Protein AF-T1ER04-F1 (afdb_monomer)

Organism: Helobdella robusta (NCBI:txid6412)

Structure (mmCIF, N/CA/C/O backbone):
data_AF-T1ER04-F1
#
_entry.id   AF-T1ER04-F1
#
loop_
_atom_site.group_PDB
_atom_site.id
_atom_site.type_symbol
_atom_site.label_atom_id
_atom_site.label_alt_id
_atom_site.label_comp_id
_atom_site.label_asym_id
_atom_site.label_entity_id
_atom_site.label_seq_id
_atom_site.pdbx_PDB_ins_code
_atom_site.Cartn_x
_atom_site.Cartn_y
_atom_site.Cartn_z
_atom_site.occupancy
_atom_site.B_iso_or_equiv
_atom_site.auth_seq_id
_atom_site.auth_comp_id
_atom_site.auth_asym_id
_atom_site.auth_atom_id
_atom_site.pdbx_PDB_model_num
ATOM 1 N N . MET A 1 1 ? 43.197 23.418 -46.598 1.00 33.69 1 MET A N 1
ATOM 2 C CA . MET A 1 1 ? 44.191 22.532 -45.945 1.00 33.69 1 MET A CA 1
ATOM 3 C C . MET A 1 1 ? 44.824 23.372 -44.846 1.00 33.69 1 MET A C 1
ATOM 5 O O . MET A 1 1 ? 45.291 24.441 -45.186 1.00 33.69 1 MET A O 1
ATOM 9 N N . SER A 1 2 ? 44.785 23.097 -43.550 1.00 31.34 2 SER A N 1
ATOM 10 C CA . SER A 1 2 ? 44.521 21.893 -42.764 1.00 31.34 2 SER A CA 1
ATOM 11 C C . SER A 1 2 ? 43.923 22.292 -41.405 1.00 31.34 2 SER A C 1
ATOM 13 O O . SER A 1 2 ? 44.046 23.424 -40.951 1.00 31.34 2 SER A O 1
ATOM 15 N N . THR A 1 3 ? 43.249 21.324 -40.806 1.00 32.22 3 THR A N 1
ATOM 16 C CA . THR A 1 3 ? 42.414 21.323 -39.602 1.00 32.22 3 THR A CA 1
ATOM 17 C C . THR A 1 3 ? 43.156 21.593 -38.287 1.00 32.22 3 THR A C 1
ATOM 19 O O . THR A 1 3 ? 44.214 21.021 -38.039 1.00 32.22 3 THR A O 1
ATOM 22 N N . GLN A 1 4 ? 42.538 22.397 -37.412 1.00 32.91 4 GLN A N 1
ATOM 23 C CA . GLN A 1 4 ? 42.794 22.429 -35.966 1.00 32.91 4 GLN A CA 1
ATOM 24 C C . GLN A 1 4 ? 42.323 21.110 -35.334 1.00 32.91 4 GLN A C 1
ATOM 26 O O . GLN A 1 4 ? 41.153 20.750 -35.466 1.00 32.91 4 GLN A O 1
ATOM 31 N N . GLY A 1 5 ? 43.220 20.404 -34.646 1.00 29.55 5 GLY A N 1
ATOM 32 C CA . GLY A 1 5 ? 42.864 19.305 -33.751 1.00 29.55 5 GLY A CA 1
ATOM 33 C C . GLY A 1 5 ? 42.359 19.862 -32.421 1.00 29.55 5 GLY A C 1
ATOM 34 O O . GLY A 1 5 ? 43.088 20.578 -31.740 1.00 29.55 5 GLY A O 1
ATOM 35 N N . ARG A 1 6 ? 41.105 19.560 -32.075 1.00 31.58 6 ARG A N 1
ATOM 36 C CA . ARG A 1 6 ? 40.593 19.652 -30.704 1.00 31.58 6 ARG A CA 1
ATOM 37 C C . ARG A 1 6 ? 40.872 18.313 -30.029 1.00 31.58 6 ARG A C 1
ATOM 39 O O . ARG A 1 6 ? 40.385 17.293 -30.511 1.00 31.58 6 ARG A O 1
ATOM 46 N N . GLU A 1 7 ? 41.638 18.328 -28.946 1.00 30.05 7 GLU A N 1
ATOM 47 C CA . GLU A 1 7 ? 41.614 17.250 -27.958 1.00 30.05 7 GLU A CA 1
ATOM 48 C C . GLU A 1 7 ? 40.200 17.183 -27.372 1.00 30.05 7 GLU A C 1
ATOM 50 O O . GLU A 1 7 ? 39.631 18.197 -26.965 1.00 30.05 7 GLU A O 1
ATOM 55 N N . ALA A 1 8 ? 39.597 15.998 -27.434 1.00 30.25 8 ALA A N 1
ATOM 56 C CA . ALA A 1 8 ? 38.339 15.706 -26.777 1.00 30.25 8 ALA A CA 1
ATOM 57 C C . ALA A 1 8 ? 38.662 15.232 -25.359 1.00 30.25 8 ALA A C 1
ATOM 59 O O . ALA A 1 8 ? 39.269 14.175 -25.189 1.00 30.25 8 ALA A O 1
ATOM 60 N N . ASP A 1 9 ? 38.249 16.015 -24.366 1.00 27.12 9 ASP A N 1
ATOM 61 C CA . ASP A 1 9 ? 38.190 15.574 -22.978 1.00 27.12 9 ASP A CA 1
ATOM 62 C C . ASP A 1 9 ? 37.286 14.338 -22.892 1.00 27.12 9 ASP A C 1
ATOM 64 O O . ASP A 1 9 ? 36.086 14.383 -23.182 1.00 27.12 9 ASP A O 1
ATOM 68 N N . VAL A 1 10 ? 37.884 13.210 -22.515 1.00 30.08 10 VAL A N 1
ATOM 69 C CA . VAL A 1 10 ? 37.163 11.998 -22.136 1.00 30.08 10 VAL A CA 1
ATOM 70 C C . VAL A 1 10 ? 36.515 12.281 -20.785 1.00 30.08 10 VAL A C 1
ATOM 72 O O . VAL A 1 10 ? 37.178 12.290 -19.752 1.00 30.08 10 VAL A O 1
ATOM 75 N N . VAL A 1 11 ? 35.211 12.548 -20.795 1.00 29.61 11 VAL A N 1
ATOM 76 C CA . VAL A 1 11 ? 34.399 12.568 -19.577 1.00 29.61 11 VAL A CA 1
ATOM 77 C C . VAL A 1 11 ? 34.266 11.120 -19.107 1.00 29.61 11 VAL A C 1
ATOM 79 O O . VAL A 1 11 ? 33.509 10.344 -19.689 1.00 29.61 11 VAL A O 1
ATOM 82 N N . GLU A 1 12 ? 35.031 10.742 -18.084 1.00 29.39 12 GLU A N 1
ATOM 83 C CA . GLU A 1 12 ? 34.809 9.496 -17.348 1.00 29.39 12 GLU A CA 1
ATOM 84 C C . GLU A 1 12 ? 33.401 9.513 -16.730 1.00 29.39 12 GLU A C 1
ATOM 86 O O . GLU A 1 12 ? 33.026 10.420 -15.979 1.00 29.39 12 GLU A O 1
ATOM 91 N N . ASP A 1 13 ? 32.604 8.505 -17.081 1.00 34.47 13 ASP A N 1
ATOM 92 C CA . ASP A 1 13 ? 31.248 8.293 -16.586 1.00 34.47 13 ASP A CA 1
ATOM 93 C C . ASP A 1 13 ? 31.275 7.894 -15.100 1.00 34.47 13 ASP A C 1
ATOM 95 O O . ASP A 1 13 ? 31.455 6.734 -14.730 1.00 34.47 13 ASP A O 1
ATOM 99 N N . SER A 1 14 ? 31.079 8.886 -14.233 1.00 30.39 14 SER A N 1
ATOM 100 C CA . SER A 1 14 ? 31.024 8.750 -12.773 1.00 30.39 14 SER A CA 1
ATOM 101 C C . SER A 1 14 ? 29.725 8.115 -12.240 1.00 30.39 14 SER A C 1
ATOM 103 O O . SER A 1 14 ? 29.498 8.097 -11.029 1.00 30.39 14 SER A O 1
ATOM 105 N N . SER A 1 15 ? 28.855 7.571 -13.104 1.00 37.81 15 SER A N 1
ATOM 106 C CA . SER A 1 15 ? 27.553 7.003 -12.709 1.00 37.81 15 SER A CA 1
ATOM 107 C C . SER A 1 15 ? 27.601 5.549 -12.212 1.00 37.81 15 SER A C 1
ATOM 109 O O . SER A 1 15 ? 26.662 5.075 -11.562 1.00 37.81 15 SER A O 1
ATOM 111 N N . THR A 1 16 ? 28.697 4.835 -12.469 1.00 33.56 16 THR A N 1
ATOM 112 C CA . THR A 1 16 ? 28.867 3.413 -12.131 1.00 33.56 16 THR A CA 1
ATOM 113 C C . THR A 1 16 ? 29.137 3.128 -10.640 1.00 33.56 16 THR A C 1
ATOM 115 O O . THR A 1 16 ? 28.473 2.238 -10.101 1.00 33.56 16 THR A O 1
ATOM 118 N N . PRO A 1 17 ? 29.966 3.894 -9.893 1.00 28.97 17 PRO A N 1
ATOM 119 C CA . PRO A 1 17 ? 30.266 3.586 -8.485 1.00 28.97 17 PRO A CA 1
ATOM 120 C C . PRO A 1 17 ? 29.077 3.828 -7.540 1.00 28.97 17 PRO A C 1
ATOM 122 O O . PRO A 1 17 ? 28.937 3.182 -6.495 1.00 28.97 17 PRO A O 1
ATOM 125 N N . HIS A 1 18 ? 28.180 4.752 -7.906 1.00 38.03 18 HIS A N 1
ATOM 126 C CA . HIS A 1 18 ? 26.991 5.045 -7.108 1.00 38.03 18 HIS A CA 1
ATOM 127 C C . HIS A 1 18 ? 25.970 3.903 -7.152 1.00 38.03 18 HIS A C 1
ATOM 129 O O . HIS A 1 18 ? 25.387 3.590 -6.114 1.00 38.03 18 HIS A O 1
ATOM 135 N N . ARG A 1 19 ? 25.792 3.234 -8.304 1.00 39.16 19 ARG A N 1
ATOM 136 C CA . ARG A 1 19 ? 24.841 2.116 -8.484 1.00 39.16 19 ARG A CA 1
ATOM 137 C C . ARG A 1 19 ? 25.210 0.850 -7.709 1.00 39.16 19 ARG A C 1
ATOM 139 O O . ARG A 1 19 ? 24.312 0.152 -7.247 1.00 39.16 19 ARG A O 1
ATOM 146 N N . GLU A 1 20 ? 26.494 0.568 -7.522 1.00 34.53 20 GLU A N 1
ATOM 147 C CA . GLU A 1 20 ? 26.943 -0.607 -6.759 1.00 34.53 20 GLU A CA 1
ATOM 148 C C . GLU A 1 20 ? 26.844 -0.378 -5.242 1.00 34.53 20 GLU A C 1
ATOM 150 O O . GLU A 1 20 ? 26.374 -1.245 -4.505 1.00 34.53 20 GLU A O 1
ATOM 155 N N . THR A 1 21 ? 27.153 0.837 -4.777 1.00 33.53 21 THR A N 1
ATOM 156 C CA . THR A 1 21 ? 26.955 1.241 -3.370 1.00 33.53 21 THR A CA 1
ATOM 157 C C . THR A 1 21 ? 25.459 1.264 -2.988 1.00 33.53 21 THR A C 1
ATOM 159 O O . THR A 1 21 ? 25.078 0.916 -1.869 1.00 33.53 21 THR A O 1
ATOM 162 N N . LEU A 1 22 ? 24.591 1.598 -3.951 1.00 44.09 22 LEU A N 1
ATOM 163 C CA . LEU A 1 22 ? 23.122 1.573 -3.870 1.00 44.09 22 LEU A CA 1
ATOM 164 C C . LEU A 1 22 ? 22.538 0.168 -3.596 1.00 44.09 22 LEU A C 1
ATOM 166 O O . LEU A 1 22 ? 21.560 0.040 -2.853 1.00 44.09 22 LEU A O 1
ATOM 170 N N . MET A 1 23 ? 23.143 -0.887 -4.155 1.00 39.88 23 MET A N 1
ATOM 171 C CA . MET A 1 23 ? 22.738 -2.287 -3.927 1.00 39.88 23 MET A CA 1
ATOM 172 C C . MET A 1 23 ? 23.119 -2.769 -2.521 1.00 39.88 23 MET A C 1
ATOM 174 O O . MET A 1 23 ? 22.365 -3.492 -1.874 1.00 39.88 23 MET A O 1
ATOM 178 N N . ALA A 1 24 ? 24.269 -2.324 -2.008 1.00 30.48 24 ALA A N 1
ATOM 179 C CA . ALA A 1 24 ? 24.753 -2.716 -0.686 1.00 30.48 24 ALA A CA 1
ATOM 180 C C . ALA A 1 24 ? 23.934 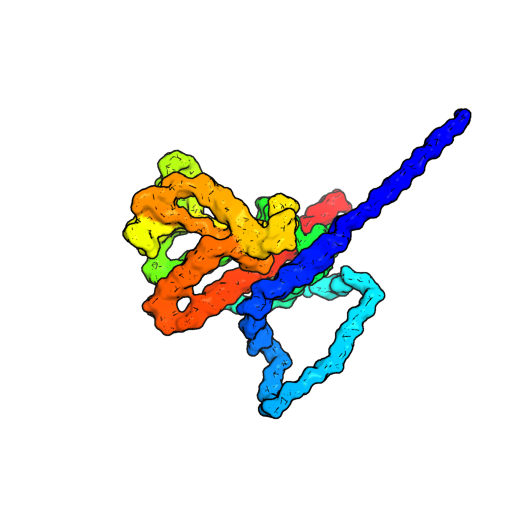-2.089 0.462 1.00 30.48 24 ALA A C 1
ATOM 182 O O . ALA A 1 24 ? 23.669 -2.751 1.466 1.00 30.48 24 ALA A O 1
ATOM 183 N N . ASN A 1 25 ? 23.467 -0.843 0.307 1.00 31.20 25 ASN A N 1
ATOM 184 C CA . ASN A 1 25 ? 22.697 -0.147 1.349 1.00 31.20 25 ASN A CA 1
ATOM 185 C C . ASN A 1 25 ? 21.207 -0.529 1.381 1.00 31.20 25 ASN A C 1
ATOM 187 O O . ASN A 1 25 ? 20.572 -0.459 2.433 1.00 31.20 25 ASN A O 1
ATOM 191 N N . SER A 1 26 ? 20.648 -1.001 0.263 1.00 34.75 26 SER A N 1
ATOM 192 C CA . SER A 1 26 ? 19.289 -1.564 0.215 1.00 34.75 26 SER A CA 1
ATOM 193 C C . SER A 1 26 ? 19.202 -2.979 0.813 1.00 34.75 26 SER A C 1
ATOM 195 O O . SER A 1 26 ? 18.110 -3.428 1.173 1.00 34.75 26 SER A O 1
ATOM 197 N N . LEU A 1 27 ? 20.346 -3.645 1.017 1.00 32.88 27 LEU A N 1
ATOM 198 C CA . LEU A 1 27 ? 20.443 -4.965 1.645 1.00 32.88 27 LEU A CA 1
ATOM 199 C C . LEU A 1 27 ? 20.169 -4.946 3.164 1.00 32.88 27 LEU A C 1
ATOM 201 O O . LEU A 1 27 ? 19.752 -5.958 3.726 1.00 32.88 27 LEU A O 1
ATOM 205 N N . LEU A 1 28 ? 20.373 -3.817 3.857 1.00 29.55 28 LEU A N 1
ATOM 206 C CA . LEU A 1 28 ? 20.466 -3.825 5.325 1.00 29.55 28 LEU A CA 1
ATOM 207 C C . LEU A 1 28 ? 19.119 -3.750 6.073 1.00 29.55 28 LEU A C 1
ATOM 209 O O . LEU A 1 28 ? 19.065 -4.105 7.249 1.00 29.55 28 LEU A O 1
ATOM 213 N N . LEU A 1 29 ? 18.015 -3.352 5.427 1.00 33.75 29 LEU A N 1
ATOM 214 C CA . LEU A 1 29 ? 16.722 -3.135 6.110 1.00 33.75 29 LEU A CA 1
ATOM 215 C C . LEU A 1 29 ? 15.647 -4.211 5.873 1.00 33.75 29 LEU A C 1
ATOM 217 O O . LEU A 1 29 ? 14.587 -4.153 6.497 1.00 33.75 29 LEU A O 1
ATOM 221 N N . ILE A 1 30 ? 15.927 -5.235 5.058 1.00 36.69 30 ILE A N 1
ATOM 222 C CA . ILE A 1 30 ? 15.060 -6.425 4.907 1.00 36.69 30 ILE A CA 1
ATOM 223 C C . ILE A 1 30 ? 15.575 -7.608 5.754 1.00 36.69 30 ILE A C 1
ATOM 225 O O . ILE A 1 30 ? 14.918 -8.636 5.852 1.00 36.69 30 ILE A O 1
ATOM 229 N N . THR A 1 31 ? 16.661 -7.451 6.512 1.00 37.12 31 THR A N 1
ATOM 230 C CA . THR A 1 31 ? 17.102 -8.482 7.475 1.00 37.12 31 THR A CA 1
ATOM 231 C C . THR A 1 31 ? 16.045 -8.782 8.554 1.00 37.12 31 THR A C 1
ATOM 233 O O . THR A 1 31 ? 15.963 -9.905 9.043 1.00 37.12 31 THR A O 1
ATOM 236 N N . ASN A 1 32 ? 15.139 -7.841 8.856 1.00 33.22 32 ASN A N 1
ATOM 237 C CA . ASN A 1 32 ? 14.034 -8.063 9.803 1.00 33.22 32 ASN A CA 1
ATOM 238 C C . ASN A 1 32 ? 12.751 -8.657 9.181 1.00 33.22 32 ASN A C 1
ATOM 240 O O . ASN A 1 32 ? 11.833 -9.018 9.915 1.00 33.22 32 ASN A O 1
ATOM 244 N N . LEU A 1 33 ? 12.665 -8.779 7.851 1.00 39.56 33 LEU A N 1
ATOM 245 C CA . LEU A 1 33 ? 11.518 -9.373 7.138 1.00 39.56 33 LEU A CA 1
ATOM 246 C C . LEU A 1 33 ? 11.841 -10.756 6.535 1.00 39.56 33 LEU A C 1
ATOM 248 O O . LEU A 1 33 ? 10.930 -11.472 6.118 1.00 39.56 33 LEU A O 1
ATOM 252 N N . GLU A 1 34 ? 13.114 -11.165 6.534 1.00 34.75 34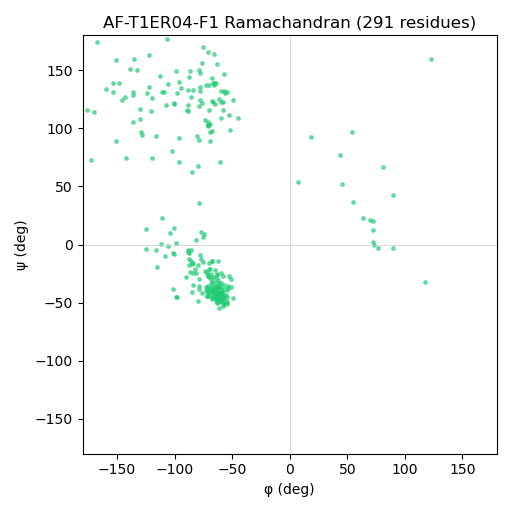 GLU A N 1
ATOM 253 C CA . GLU A 1 34 ? 13.600 -12.402 5.903 1.00 34.75 34 GLU A CA 1
ATOM 254 C C . GLU A 1 34 ? 13.505 -13.677 6.753 1.00 34.75 34 GLU A C 1
ATOM 256 O O . GLU A 1 34 ? 13.535 -14.774 6.192 1.00 34.75 34 GLU A O 1
ATOM 261 N N . ILE A 1 35 ? 13.276 -13.593 8.070 1.00 33.00 35 ILE A N 1
ATOM 262 C CA . ILE A 1 35 ? 13.170 -14.803 8.914 1.00 33.00 35 ILE A CA 1
ATOM 263 C C . ILE A 1 35 ? 11.963 -15.681 8.502 1.00 33.00 35 ILE A C 1
ATOM 265 O O . ILE A 1 35 ? 11.980 -16.902 8.666 1.00 33.00 35 ILE A O 1
ATOM 269 N N . GLY A 1 36 ? 10.924 -15.096 7.894 1.00 29.56 36 GLY A N 1
ATOM 270 C CA . GLY A 1 36 ? 9.713 -15.823 7.497 1.00 29.56 36 GLY A CA 1
ATOM 271 C C . GLY A 1 36 ? 9.747 -16.490 6.115 1.00 29.56 36 GLY A C 1
ATOM 272 O O . GLY A 1 36 ? 8.992 -17.437 5.894 1.00 29.56 36 GLY A O 1
ATOM 273 N N . ILE A 1 37 ? 10.588 -16.022 5.182 1.00 34.25 37 ILE A N 1
ATOM 274 C CA . ILE A 1 37 ? 10.586 -16.517 3.790 1.00 34.25 37 ILE A CA 1
ATOM 275 C C . ILE A 1 37 ? 11.424 -17.797 3.661 1.00 34.25 37 ILE A C 1
ATOM 277 O O . ILE A 1 37 ? 11.017 -18.720 2.959 1.00 34.25 37 ILE A O 1
ATOM 281 N N . PHE A 1 38 ? 12.521 -17.921 4.413 1.00 26.81 38 PHE A N 1
ATOM 282 C CA . PHE A 1 38 ? 13.400 -19.096 4.342 1.00 26.81 38 PHE A CA 1
ATOM 283 C C . PHE A 1 38 ? 12.999 -20.263 5.259 1.00 26.81 38 PHE A C 1
ATOM 285 O O . PHE A 1 38 ? 13.474 -21.380 5.070 1.00 26.81 38 PHE A O 1
ATOM 292 N N . SER A 1 39 ? 12.087 -20.070 6.220 1.00 24.83 39 SER A N 1
ATOM 293 C CA . SER A 1 39 ? 11.751 -21.132 7.184 1.00 24.83 39 SER A CA 1
ATOM 294 C C . SER A 1 39 ? 10.829 -22.237 6.634 1.00 24.83 39 SER A C 1
ATOM 296 O O . SER A 1 39 ? 10.667 -23.255 7.308 1.00 24.83 39 SER A O 1
ATOM 298 N N . LYS A 1 40 ? 10.194 -22.073 5.462 1.00 27.73 40 LYS A N 1
ATOM 299 C CA . LYS A 1 40 ? 9.222 -23.057 4.928 1.00 27.73 40 LYS A CA 1
ATOM 300 C C . LYS A 1 40 ? 9.622 -23.748 3.622 1.00 27.73 40 LYS A C 1
ATOM 302 O O . LYS A 1 40 ? 8.936 -24.683 3.216 1.00 27.73 40 LYS A O 1
ATOM 307 N N . SER A 1 41 ? 10.739 -23.376 3.002 1.00 26.55 41 SER A N 1
ATOM 308 C CA . SER A 1 41 ? 11.329 -24.108 1.873 1.00 26.55 41 SER A CA 1
ATOM 309 C C . SER A 1 41 ? 12.524 -24.939 2.354 1.00 26.55 41 SER A C 1
ATOM 311 O O . SER A 1 41 ? 13.663 -24.506 2.258 1.00 26.55 41 SER A O 1
ATOM 313 N N . GLY A 1 42 ? 12.220 -26.102 2.938 1.00 29.11 42 GLY A N 1
ATOM 314 C CA . GLY A 1 42 ? 13.058 -27.295 3.163 1.00 29.11 42 GLY A CA 1
ATOM 315 C C . GLY A 1 42 ? 14.570 -27.305 2.869 1.00 29.11 42 GLY A C 1
ATOM 316 O O . GLY A 1 42 ? 15.012 -28.230 2.200 1.00 29.11 42 GLY A O 1
ATOM 317 N N . LEU A 1 43 ? 15.371 -26.376 3.403 1.00 26.88 43 LEU A N 1
ATOM 318 C CA . LEU A 1 43 ? 16.845 -26.432 3.333 1.00 26.88 43 LEU A CA 1
ATOM 319 C C . LEU A 1 43 ? 17.552 -26.350 4.699 1.00 26.88 43 LEU A C 1
ATOM 321 O O . LEU A 1 43 ? 18.766 -26.187 4.758 1.00 26.88 43 LEU A O 1
ATOM 325 N N . ILE A 1 44 ? 16.828 -26.515 5.811 1.00 27.09 44 ILE A N 1
ATOM 326 C CA . ILE A 1 44 ? 17.437 -26.630 7.145 1.00 27.09 44 ILE A CA 1
ATOM 327 C C . ILE A 1 44 ? 16.891 -27.886 7.830 1.00 27.09 44 ILE A C 1
ATOM 329 O O . ILE A 1 44 ? 15.831 -27.858 8.457 1.00 27.09 44 ILE A O 1
ATOM 333 N N . GLU A 1 45 ? 17.612 -29.004 7.715 1.00 22.53 45 GLU A N 1
ATOM 334 C CA . GLU A 1 45 ? 17.388 -30.161 8.585 1.00 22.53 45 GLU A CA 1
ATOM 335 C C . GLU A 1 45 ? 17.945 -29.812 9.976 1.00 22.53 45 GLU A C 1
ATOM 337 O O . GLU A 1 45 ? 19.156 -29.731 10.184 1.00 22.53 45 GLU A O 1
ATOM 342 N N . ARG A 1 46 ? 17.061 -29.565 10.953 1.00 25.89 46 ARG A N 1
ATOM 343 C CA . ARG A 1 46 ? 17.471 -29.463 12.360 1.00 25.89 46 ARG A CA 1
ATOM 344 C C . ARG A 1 46 ? 17.844 -30.857 12.858 1.00 25.89 46 ARG A C 1
ATOM 346 O O . ARG A 1 46 ? 16.965 -31.631 13.230 1.00 25.89 46 ARG A O 1
ATOM 353 N N . ARG A 1 47 ? 19.141 -31.152 12.943 1.00 24.92 47 ARG A N 1
ATOM 354 C CA . ARG A 1 47 ? 19.662 -32.193 13.839 1.00 24.92 47 ARG A CA 1
ATOM 355 C C . ARG A 1 47 ? 20.497 -31.567 14.947 1.00 24.92 47 ARG A C 1
ATOM 357 O O . ARG A 1 47 ? 21.112 -30.522 14.788 1.00 24.92 47 ARG A O 1
ATOM 364 N N . GLN A 1 48 ? 20.383 -32.195 16.105 1.00 30.52 48 GLN A N 1
ATOM 365 C CA . GLN A 1 48 ? 20.695 -31.676 17.428 1.00 30.52 48 GLN A CA 1
ATOM 366 C C . GLN A 1 48 ? 22.076 -31.012 17.543 1.00 30.52 48 GLN A C 1
ATOM 368 O O . GLN A 1 48 ? 23.095 -31.649 17.304 1.00 30.52 48 GLN A O 1
ATOM 373 N N . GLY A 1 49 ? 22.067 -29.750 17.988 1.00 33.16 49 GLY A N 1
ATOM 374 C CA . GLY A 1 49 ? 23.135 -29.102 18.751 1.00 33.16 49 GLY A CA 1
ATOM 375 C C . GLY A 1 49 ? 24.566 -29.335 18.270 1.00 33.16 49 GLY A C 1
ATOM 376 O O . GLY A 1 49 ? 25.293 -30.092 18.907 1.00 33.16 49 GLY A O 1
ATOM 377 N N . LYS A 1 50 ? 24.973 -28.643 17.199 1.00 26.23 50 LYS A N 1
ATOM 378 C CA . LYS A 1 50 ? 26.347 -28.161 16.958 1.00 26.23 50 LYS A CA 1
ATOM 379 C C . LYS A 1 50 ? 26.377 -27.342 15.668 1.00 26.23 50 LYS A C 1
ATOM 381 O O . LYS A 1 50 ? 26.155 -27.884 14.589 1.00 26.23 50 LYS A O 1
ATOM 386 N N . ASP A 1 51 ? 26.673 -26.052 15.791 1.00 27.95 51 ASP A N 1
ATOM 387 C CA . ASP A 1 51 ? 26.906 -25.171 14.650 1.00 27.95 51 ASP A CA 1
ATOM 388 C C . ASP A 1 51 ? 28.160 -25.628 13.897 1.00 27.95 51 ASP A C 1
ATOM 390 O O . ASP A 1 51 ? 29.259 -25.691 14.454 1.00 27.95 51 ASP A O 1
ATOM 394 N N . ARG A 1 52 ? 27.997 -25.965 12.617 1.00 23.55 52 ARG A N 1
ATOM 395 C CA . ARG A 1 52 ? 29.108 -26.202 11.698 1.00 23.55 52 ARG A CA 1
ATOM 396 C C . ARG A 1 52 ? 28.780 -25.509 10.381 1.00 23.55 52 ARG A C 1
ATOM 398 O O . ARG A 1 52 ? 27.926 -25.970 9.631 1.00 23.55 52 ARG A O 1
ATOM 405 N N . ILE A 1 53 ? 29.449 -24.387 10.123 1.00 26.36 53 ILE A N 1
ATOM 406 C CA . ILE A 1 53 ? 29.429 -23.718 8.821 1.00 26.36 53 ILE A CA 1
ATOM 407 C C . ILE A 1 53 ? 30.199 -24.624 7.855 1.00 26.36 53 ILE A C 1
ATOM 409 O O . ILE A 1 53 ? 31.425 -24.704 7.915 1.00 26.36 53 ILE A O 1
ATOM 413 N N . LEU A 1 54 ? 29.485 -25.354 6.997 1.00 24.98 54 LEU A N 1
ATOM 414 C CA . LEU A 1 54 ? 30.076 -25.948 5.802 1.00 24.98 54 LEU A CA 1
ATOM 415 C C . LEU A 1 54 ? 30.142 -24.843 4.749 1.00 24.98 54 LEU A C 1
ATOM 417 O O . LEU A 1 54 ? 29.167 -24.558 4.061 1.00 24.98 54 LEU A O 1
ATOM 421 N N . GLY A 1 55 ? 31.288 -24.167 4.700 1.00 28.89 55 GLY A N 1
ATOM 422 C CA . GLY A 1 55 ? 31.637 -23.313 3.580 1.00 28.89 55 GLY A CA 1
ATOM 423 C C . GLY A 1 55 ? 31.956 -24.189 2.376 1.00 28.89 55 GLY A C 1
ATOM 424 O O . GLY A 1 55 ? 33.027 -24.786 2.323 1.00 28.89 55 GLY A O 1
ATOM 425 N N . GLU A 1 56 ? 31.044 -24.248 1.414 1.00 26.62 56 GLU A N 1
ATOM 426 C CA . GLU A 1 56 ? 31.413 -24.526 0.031 1.00 26.62 56 GLU A CA 1
ATOM 427 C C . GLU A 1 56 ? 31.442 -23.198 -0.727 1.00 26.62 56 GLU A C 1
ATOM 429 O O . GLU A 1 56 ? 30.486 -22.422 -0.734 1.00 26.62 56 GLU A O 1
ATOM 434 N N . HIS A 1 57 ? 32.613 -22.919 -1.294 1.00 25.09 57 HIS A N 1
ATOM 435 C CA . HIS A 1 57 ? 32.933 -21.754 -2.102 1.00 25.09 57 HIS A CA 1
ATOM 436 C C . HIS A 1 57 ? 31.929 -21.579 -3.253 1.00 25.09 57 HIS A C 1
ATOM 438 O O . HIS A 1 57 ? 31.974 -22.316 -4.236 1.00 25.09 57 HIS A O 1
ATOM 444 N N . ILE A 1 58 ? 31.097 -20.535 -3.198 1.00 24.92 58 ILE A N 1
ATOM 445 C CA . ILE A 1 58 ? 30.544 -19.938 -4.418 1.00 24.92 58 ILE A CA 1
ATOM 446 C C . ILE A 1 58 ? 31.651 -19.056 -4.990 1.00 24.92 58 ILE A C 1
ATOM 448 O O . ILE A 1 58 ? 31.806 -17.888 -4.634 1.00 24.92 58 ILE A O 1
ATOM 452 N N . SER A 1 59 ? 32.478 -19.650 -5.844 1.00 21.62 59 SER A N 1
ATOM 453 C CA . SER A 1 59 ? 33.426 -18.918 -6.675 1.00 21.62 59 SER A CA 1
ATOM 454 C C . SER A 1 59 ? 32.635 -18.093 -7.689 1.00 21.62 59 SER A C 1
ATOM 456 O O . SER A 1 59 ? 32.203 -18.609 -8.718 1.00 21.62 59 SER A O 1
ATOM 458 N N . LEU A 1 60 ? 32.425 -16.808 -7.399 1.00 25.66 60 LEU A N 1
ATOM 459 C CA . LEU A 1 60 ? 31.993 -15.827 -8.392 1.00 25.66 60 LEU A CA 1
ATOM 460 C C . LEU A 1 60 ? 33.161 -15.600 -9.358 1.00 25.66 60 LEU A C 1
ATOM 462 O O . LEU A 1 60 ? 34.027 -14.758 -9.128 1.00 25.66 60 LEU A O 1
ATOM 466 N N . SER A 1 61 ? 33.230 -16.401 -10.422 1.00 23.56 61 SER A N 1
ATOM 467 C CA . SER A 1 61 ? 34.113 -16.099 -11.542 1.00 23.56 61 SER A CA 1
ATOM 468 C C . SER A 1 61 ? 33.558 -14.880 -12.273 1.00 23.56 61 SER A C 1
ATOM 470 O O . SER A 1 61 ? 32.474 -14.948 -12.855 1.00 23.56 61 SER A O 1
ATOM 472 N N . ASN A 1 62 ? 34.316 -13.785 -12.252 1.00 30.12 62 ASN A N 1
ATOM 473 C CA . ASN A 1 62 ? 34.146 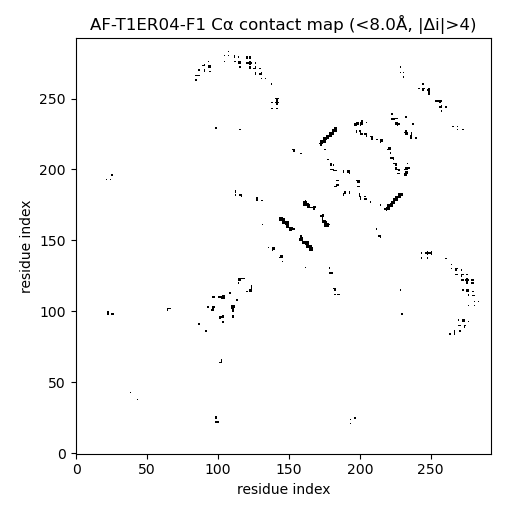-12.641 -13.140 1.00 30.12 62 ASN A CA 1
ATOM 474 C C . ASN A 1 62 ? 34.100 -13.123 -14.594 1.00 30.12 62 ASN A C 1
ATOM 476 O O . ASN A 1 62 ? 35.147 -13.387 -15.177 1.00 30.12 62 ASN A O 1
ATOM 480 N N . ASN A 1 63 ? 32.903 -13.269 -15.160 1.00 26.91 63 ASN A N 1
ATOM 481 C CA . ASN A 1 63 ? 32.650 -13.121 -16.590 1.00 26.91 63 ASN A CA 1
ATOM 482 C C . ASN A 1 63 ? 31.140 -13.105 -16.862 1.00 26.91 63 ASN A C 1
ATOM 484 O O . ASN A 1 63 ? 30.451 -14.100 -16.678 1.00 26.91 63 ASN A O 1
ATOM 488 N N . HIS A 1 64 ? 30.668 -11.946 -17.329 1.00 32.16 64 HIS A N 1
ATOM 489 C CA . HIS A 1 64 ? 29.349 -11.668 -17.904 1.00 32.16 64 HIS A CA 1
ATOM 490 C C . HIS A 1 64 ? 28.118 -12.055 -17.060 1.00 32.16 64 HIS A C 1
ATOM 492 O O . HIS A 1 64 ? 27.593 -13.162 -17.146 1.00 32.16 64 HIS A O 1
ATOM 498 N N . ASN A 1 65 ? 27.580 -11.057 -16.345 1.00 32.41 65 ASN A N 1
ATOM 499 C CA . ASN A 1 65 ? 26.251 -11.039 -15.718 1.00 32.41 65 ASN A CA 1
ATOM 500 C C . ASN A 1 65 ? 25.116 -11.190 -16.752 1.00 32.41 65 ASN A C 1
ATOM 502 O O . ASN A 1 65 ? 24.375 -10.251 -17.031 1.00 32.41 65 ASN A O 1
ATOM 506 N N . LYS A 1 66 ? 24.960 -12.381 -17.326 1.00 31.16 66 LYS A N 1
ATOM 507 C CA . LYS A 1 66 ? 23.752 -12.789 -18.041 1.00 31.16 66 LYS A CA 1
ATOM 508 C C . LYS A 1 66 ? 23.190 -14.026 -17.363 1.00 31.16 66 LYS A C 1
ATOM 510 O O . LYS A 1 66 ? 23.801 -15.091 -17.389 1.00 31.16 66 LYS A O 1
ATOM 515 N N . MET A 1 67 ? 21.998 -13.889 -16.785 1.00 30.91 67 MET A N 1
ATOM 516 C CA . MET A 1 67 ? 21.147 -15.048 -16.521 1.00 30.91 67 MET A CA 1
ATOM 517 C C . MET A 1 67 ? 20.909 -15.760 -17.870 1.00 30.91 67 MET A C 1
ATOM 519 O O . MET A 1 67 ? 20.621 -15.081 -18.860 1.00 30.91 67 MET A O 1
ATOM 523 N N . PRO A 1 68 ? 21.076 -17.091 -17.968 1.00 27.22 68 PRO A N 1
ATOM 524 C CA . PRO A 1 68 ? 21.006 -17.796 -19.245 1.00 27.22 68 PRO A CA 1
ATOM 525 C C . PRO A 1 68 ? 19.641 -17.612 -19.927 1.00 27.22 68 PRO A C 1
ATOM 527 O O . PRO A 1 68 ? 18.588 -17.791 -19.315 1.00 27.22 68 PRO A O 1
ATOM 530 N N . ALA A 1 69 ? 19.673 -17.282 -21.224 1.00 30.64 69 ALA A N 1
ATOM 531 C CA . ALA A 1 69 ? 18.507 -16.943 -22.049 1.00 30.64 69 ALA A CA 1
ATOM 532 C C . ALA A 1 69 ? 17.478 -18.083 -22.205 1.00 30.64 69 ALA A C 1
ATOM 534 O O . ALA A 1 69 ? 16.338 -17.841 -22.589 1.00 30.64 69 ALA A O 1
ATOM 535 N N . SER A 1 70 ? 17.833 -19.323 -21.862 1.00 30.56 70 SER A N 1
ATOM 536 C CA . SER A 1 70 ? 16.959 -20.499 -21.961 1.00 30.56 70 SER A CA 1
ATOM 537 C C . SER A 1 70 ? 15.900 -20.607 -20.851 1.00 30.56 70 SER A C 1
ATOM 539 O O . SER A 1 70 ? 15.278 -21.655 -20.711 1.00 30.56 70 SER A O 1
ATOM 541 N N . PHE A 1 71 ? 15.698 -19.563 -20.040 1.00 30.77 71 PHE A N 1
ATOM 542 C CA . PHE A 1 71 ? 14.834 -19.610 -18.851 1.00 30.77 71 PHE A CA 1
ATOM 543 C C . PHE A 1 71 ? 13.551 -18.762 -18.950 1.00 30.77 71 PHE A C 1
ATOM 545 O O . PHE A 1 71 ? 12.748 -18.734 -18.014 1.00 30.77 71 PHE A O 1
ATOM 552 N N . ILE A 1 72 ? 13.327 -18.085 -20.083 1.00 29.59 72 ILE A N 1
ATOM 553 C CA . ILE A 1 72 ? 12.070 -17.382 -20.385 1.00 29.59 72 ILE A CA 1
ATOM 554 C C . ILE A 1 72 ? 11.197 -18.300 -21.243 1.00 29.59 72 ILE A C 1
ATOM 556 O O . ILE A 1 72 ? 11.004 -18.089 -22.435 1.00 29.59 72 ILE A O 1
ATOM 560 N N . GLN A 1 73 ? 10.674 -19.359 -20.633 1.00 28.00 73 GLN A N 1
ATOM 561 C CA . GLN A 1 73 ? 9.565 -20.099 -21.221 1.00 28.00 73 GLN A CA 1
ATOM 562 C C . GLN A 1 73 ? 8.718 -20.721 -20.112 1.00 28.00 73 GLN A C 1
ATOM 564 O O . GLN A 1 73 ? 8.935 -21.850 -19.689 1.00 28.00 73 GLN A O 1
ATOM 569 N N . SER A 1 74 ? 7.726 -19.973 -19.634 1.00 29.33 74 SER A N 1
ATOM 570 C CA . SER A 1 74 ? 6.447 -20.582 -19.283 1.00 29.33 74 SER A CA 1
ATOM 571 C C . SER A 1 74 ? 5.319 -19.564 -19.402 1.00 29.33 74 SER A C 1
ATOM 573 O O . SER A 1 74 ? 5.407 -18.401 -19.012 1.00 29.33 74 SER A O 1
ATOM 575 N N . THR A 1 75 ? 4.293 -20.043 -20.082 1.00 26.31 75 THR A N 1
ATOM 576 C CA . THR A 1 75 ? 3.122 -19.367 -20.607 1.00 26.31 75 THR A CA 1
ATOM 577 C C . THR A 1 75 ? 2.091 -19.034 -19.537 1.00 26.31 75 THR A C 1
ATOM 579 O O . THR A 1 75 ? 1.971 -19.695 -18.511 1.00 26.31 75 THR A O 1
ATOM 582 N N . THR A 1 76 ? 1.289 -18.027 -19.864 1.00 33.16 76 THR A N 1
ATOM 583 C CA . THR A 1 76 ? -0.009 -17.690 -19.281 1.00 33.16 76 THR A CA 1
ATOM 584 C C . THR A 1 76 ? -0.919 -18.911 -19.099 1.00 33.16 76 THR A C 1
ATOM 586 O O . THR A 1 76 ? -1.484 -19.406 -20.073 1.00 33.16 76 THR A O 1
ATOM 589 N N . SER A 1 77 ? -1.143 -19.335 -17.858 1.00 27.00 77 SER A N 1
ATOM 590 C CA . SER A 1 77 ? -2.346 -20.076 -17.460 1.00 27.00 77 SER A CA 1
ATOM 591 C C . SER A 1 77 ? -2.562 -19.979 -15.948 1.00 27.00 77 SER A C 1
ATOM 593 O O . SER A 1 77 ? -1.629 -20.165 -15.175 1.00 27.00 77 SER A O 1
ATOM 595 N N . GLU A 1 78 ? -3.814 -19.702 -15.569 1.00 30.84 78 GLU A N 1
ATOM 596 C CA . GLU A 1 78 ? -4.386 -19.743 -14.211 1.00 30.84 78 GLU A CA 1
ATOM 597 C C . GLU A 1 78 ? -4.138 -18.535 -13.289 1.00 30.84 78 GLU A C 1
ATOM 599 O O . GLU A 1 78 ? -3.602 -18.622 -12.185 1.00 30.84 78 GLU A O 1
ATOM 604 N N . ILE A 1 79 ? -4.720 -17.393 -13.672 1.00 33.84 79 ILE A N 1
ATOM 605 C CA . ILE A 1 79 ? -5.234 -16.424 -12.688 1.00 33.84 79 ILE A CA 1
ATOM 606 C C . ILE A 1 79 ? -6.607 -16.931 -12.207 1.00 33.84 79 ILE A C 1
ATOM 608 O O . ILE A 1 79 ? -7.649 -16.354 -12.491 1.00 33.84 79 ILE A O 1
ATOM 612 N N . SER A 1 80 ? -6.612 -18.053 -11.489 1.00 31.31 80 SER A N 1
ATOM 613 C CA . SER A 1 80 ? -7.770 -18.536 -10.726 1.00 31.31 80 SER A CA 1
ATOM 614 C C . SER A 1 80 ? -7.274 -19.153 -9.424 1.00 31.31 80 SER A C 1
ATOM 616 O O . SER A 1 80 ? -7.195 -20.363 -9.254 1.00 31.31 80 SER A O 1
ATOM 618 N N . GLY A 1 81 ? -6.867 -18.282 -8.507 1.00 34.34 81 GLY A N 1
ATOM 619 C CA . GLY A 1 81 ? -6.343 -18.670 -7.204 1.00 34.34 81 GLY A CA 1
ATOM 620 C C . GLY A 1 81 ? -6.152 -17.440 -6.335 1.00 34.34 81 GLY A C 1
ATOM 621 O O . GLY A 1 81 ? -5.033 -16.962 -6.132 1.00 34.34 81 GLY A O 1
ATOM 622 N N . GLN A 1 82 ? -7.262 -16.867 -5.873 1.00 41.75 82 GLN A N 1
ATOM 623 C CA . GLN A 1 82 ? -7.248 -15.830 -4.851 1.00 41.75 82 GLN A CA 1
ATOM 624 C C . GLN A 1 82 ? -6.595 -16.412 -3.580 1.00 41.75 82 GLN A C 1
ATOM 626 O O . GLN A 1 82 ? -7.178 -17.242 -2.896 1.00 41.75 82 GLN A O 1
ATOM 631 N N . HIS A 1 83 ? -5.373 -15.946 -3.290 1.00 48.88 83 HIS A N 1
ATOM 632 C CA . HIS A 1 83 ? -4.608 -16.135 -2.038 1.00 48.88 83 HIS A CA 1
ATOM 633 C C . HIS A 1 83 ? -3.687 -17.357 -1.936 1.00 48.88 83 HIS A C 1
ATOM 635 O O . HIS A 1 83 ? -3.544 -17.942 -0.867 1.00 48.88 83 HIS A O 1
ATOM 641 N N . SER A 1 84 ? -2.943 -17.672 -2.998 1.00 51.09 84 SER A N 1
ATOM 642 C CA . SER A 1 84 ? -1.694 -18.417 -2.798 1.00 51.09 84 SER A CA 1
ATOM 643 C C . SER A 1 84 ? -0.680 -17.545 -2.039 1.00 51.09 84 SER A C 1
ATOM 645 O O . SER A 1 84 ? -0.334 -16.454 -2.494 1.00 51.09 84 SER A O 1
ATOM 647 N N . THR A 1 85 ? -0.191 -18.024 -0.893 1.00 62.00 85 THR A N 1
ATOM 648 C CA . THR A 1 85 ? 0.933 -17.438 -0.131 1.00 62.00 85 THR A CA 1
ATOM 649 C C . THR A 1 85 ? 2.293 -17.721 -0.774 1.00 62.00 85 THR A C 1
ATOM 651 O O . THR A 1 85 ? 3.337 -17.416 -0.200 1.00 62.00 85 THR A O 1
ATOM 654 N N . ARG A 1 86 ? 2.295 -18.325 -1.965 1.00 75.19 86 ARG A N 1
ATOM 655 C CA . ARG A 1 86 ? 3.488 -18.757 -2.677 1.00 75.19 86 ARG A CA 1
ATOM 656 C C . ARG A 1 86 ? 3.722 -17.879 -3.901 1.00 75.19 86 ARG A C 1
ATOM 658 O O . ARG A 1 86 ? 2.815 -17.659 -4.704 1.00 75.19 86 ARG A O 1
ATOM 665 N N . LEU A 1 87 ? 4.958 -17.410 -4.038 1.00 81.62 87 LEU A N 1
ATOM 666 C CA . LEU A 1 87 ? 5.460 -16.837 -5.281 1.00 81.62 87 LEU A CA 1
ATOM 667 C C . LEU A 1 87 ? 5.799 -17.978 -6.241 1.00 81.62 87 LEU A C 1
ATOM 669 O O . LEU A 1 87 ? 6.402 -18.970 -5.828 1.00 81.62 87 LEU A O 1
ATOM 673 N N . ASP A 1 88 ? 5.399 -17.844 -7.501 1.00 84.06 88 ASP A N 1
ATOM 674 C CA . ASP A 1 88 ? 5.916 -18.706 -8.562 1.00 84.06 88 ASP A CA 1
ATOM 675 C C . ASP A 1 88 ? 7.386 -18.369 -8.865 1.00 84.06 88 ASP A C 1
ATOM 677 O O . ASP A 1 88 ? 7.909 -17.325 -8.458 1.00 84.06 88 ASP A O 1
ATOM 681 N N . ASP A 1 89 ? 8.064 -19.262 -9.582 1.00 85.38 89 ASP A N 1
ATOM 682 C CA . ASP A 1 89 ? 9.495 -19.127 -9.854 1.00 85.38 89 ASP A CA 1
ATOM 683 C C . ASP A 1 89 ? 9.817 -17.831 -10.611 1.00 85.38 89 ASP A C 1
ATOM 685 O O . ASP A 1 89 ? 10.870 -17.231 -10.393 1.00 85.38 89 ASP A O 1
ATOM 689 N N . SER A 1 90 ? 8.914 -17.366 -11.479 1.00 85.44 90 SER A N 1
ATOM 690 C CA . SER A 1 90 ? 9.080 -16.112 -12.219 1.00 85.44 90 SER A CA 1
ATOM 691 C C . SER A 1 90 ? 9.019 -14.905 -11.282 1.00 85.44 90 SER A C 1
ATOM 693 O O . SER A 1 90 ? 9.863 -14.011 -11.368 1.00 85.44 90 SER A O 1
ATOM 695 N N . CYS A 1 91 ? 8.094 -14.905 -10.321 1.00 86.38 91 CYS A N 1
ATOM 696 C CA . CYS A 1 91 ? 8.011 -13.893 -9.274 1.00 86.38 91 CYS A CA 1
ATOM 697 C C . CYS A 1 91 ? 9.272 -13.862 -8.408 1.00 86.38 91 CYS A C 1
ATOM 699 O O . CYS A 1 91 ? 9.772 -12.776 -8.102 1.00 86.38 91 CYS A O 1
ATOM 701 N N . VAL A 1 92 ? 9.805 -15.031 -8.037 1.00 84.75 92 VAL A N 1
ATOM 702 C CA . VAL A 1 92 ? 11.051 -15.137 -7.263 1.00 84.75 92 VAL A CA 1
ATOM 703 C C . VAL A 1 92 ? 12.228 -14.576 -8.061 1.00 84.75 92 VAL A C 1
ATOM 705 O O . VAL A 1 92 ? 12.937 -13.711 -7.549 1.00 84.75 92 VAL A O 1
ATOM 708 N N . ARG A 1 93 ? 12.398 -14.987 -9.327 1.00 85.50 93 ARG A N 1
ATOM 709 C CA . ARG A 1 93 ? 13.481 -14.497 -10.198 1.00 85.50 93 ARG A CA 1
ATOM 710 C C . ARG A 1 93 ? 13.438 -12.987 -10.383 1.00 85.50 93 ARG A C 1
ATOM 712 O O . ARG A 1 93 ? 14.457 -12.333 -10.193 1.00 85.50 93 ARG A O 1
ATOM 719 N N . VAL A 1 94 ? 12.270 -12.425 -10.699 1.00 86.62 94 VAL A N 1
ATOM 720 C CA . VAL A 1 94 ? 12.125 -10.972 -10.872 1.00 86.62 94 VAL A CA 1
ATOM 721 C C . VAL A 1 94 ? 12.411 -10.244 -9.559 1.00 86.62 94 VAL A C 1
ATOM 723 O O . VAL A 1 94 ? 13.140 -9.259 -9.542 1.00 86.62 94 VAL A O 1
ATOM 726 N N . SER A 1 95 ? 11.889 -10.743 -8.437 1.00 84.69 95 SER A N 1
ATOM 727 C CA . SER A 1 95 ? 12.106 -10.115 -7.129 1.00 84.69 95 SER A CA 1
ATOM 728 C C . SER A 1 95 ? 13.569 -10.149 -6.693 1.00 84.69 95 SER A C 1
ATOM 730 O O . SER A 1 95 ? 14.029 -9.211 -6.046 1.00 84.69 95 SER A O 1
ATOM 732 N N . LEU A 1 96 ? 14.293 -11.221 -7.016 1.00 83.81 96 LEU A N 1
ATOM 733 C CA . LEU A 1 96 ? 15.725 -11.323 -6.765 1.00 83.81 96 LEU A CA 1
ATOM 734 C C . LEU A 1 96 ? 16.510 -10.415 -7.718 1.00 83.81 96 LEU A C 1
ATOM 736 O O . LEU A 1 96 ? 17.372 -9.670 -7.267 1.00 83.81 96 LEU A O 1
ATOM 740 N N . GLY A 1 97 ? 16.163 -10.408 -9.007 1.00 85.50 97 GLY A N 1
ATOM 741 C CA . GLY A 1 97 ? 16.801 -9.554 -10.005 1.00 85.50 97 GLY A CA 1
ATOM 742 C C . GLY A 1 97 ? 16.685 -8.068 -9.670 1.00 85.50 97 GLY A C 1
ATOM 743 O O . GLY A 1 97 ? 17.689 -7.365 -9.699 1.00 85.50 97 GLY A O 1
ATOM 744 N N . LEU A 1 98 ? 15.507 -7.614 -9.225 1.00 83.25 98 LEU A N 1
ATOM 745 C CA . LEU A 1 98 ? 15.300 -6.229 -8.784 1.00 83.25 98 LEU A CA 1
ATOM 746 C C . LEU A 1 98 ? 16.188 -5.851 -7.593 1.00 83.25 98 LEU A C 1
ATOM 748 O O . LEU A 1 98 ? 16.649 -4.718 -7.518 1.00 83.25 98 LEU A O 1
ATOM 752 N N . ARG A 1 99 ? 16.421 -6.788 -6.666 1.00 79.50 99 ARG A N 1
ATOM 753 C CA . ARG A 1 99 ? 17.242 -6.557 -5.467 1.00 79.50 99 ARG A CA 1
ATOM 754 C C . ARG A 1 99 ? 18.734 -6.609 -5.739 1.00 79.50 99 ARG A C 1
ATOM 756 O O . ARG A 1 99 ? 19.480 -5.897 -5.087 1.00 79.50 99 ARG A O 1
ATOM 763 N N . LEU A 1 100 ? 19.156 -7.480 -6.650 1.00 82.75 100 LEU A N 1
ATOM 764 C CA . LEU A 1 100 ? 20.562 -7.647 -7.009 1.00 82.75 100 LEU A CA 1
ATOM 765 C C . LEU A 1 100 ? 20.996 -6.706 -8.138 1.00 82.75 100 LEU A C 1
ATOM 767 O O . LEU A 1 100 ? 22.166 -6.705 -8.505 1.00 82.75 100 LEU A O 1
ATOM 771 N N . GLY A 1 101 ? 20.062 -5.961 -8.740 1.00 81.31 101 GLY A N 1
ATOM 772 C CA . GLY A 1 101 ? 20.338 -5.189 -9.951 1.00 81.31 101 GLY A CA 1
ATOM 773 C C . GLY A 1 101 ? 20.702 -6.058 -11.143 1.00 81.31 101 GLY A C 1
ATOM 774 O O . GLY A 1 101 ? 21.395 -5.599 -12.047 1.00 81.31 101 GLY A O 1
ATOM 775 N N . ALA A 1 102 ? 20.288 -7.324 -11.127 1.00 83.75 102 ALA A N 1
ATOM 776 C CA . ALA A 1 102 ? 20.568 -8.242 -12.211 1.00 83.75 102 ALA A CA 1
ATOM 777 C C . ALA A 1 102 ? 19.610 -7.973 -13.372 1.00 83.75 102 ALA A C 1
ATOM 779 O O . ALA A 1 102 ? 18.445 -7.632 -13.163 1.00 83.75 102 ALA A O 1
ATOM 780 N N . GLN A 1 103 ? 20.093 -8.186 -14.594 1.00 81.69 103 GLN A N 1
ATOM 781 C CA . GLN A 1 103 ? 19.260 -8.104 -15.787 1.00 81.69 103 GLN A CA 1
ATOM 782 C C . GLN A 1 103 ? 18.085 -9.089 -15.678 1.00 81.69 103 GLN A C 1
ATOM 784 O O . GLN A 1 103 ? 18.283 -10.292 -15.495 1.00 81.69 103 GLN A O 1
ATOM 789 N N . ILE A 1 104 ? 16.863 -8.563 -15.777 1.00 81.31 104 ILE A N 1
ATOM 790 C CA . ILE A 1 104 ? 15.615 -9.330 -15.636 1.00 81.31 104 ILE A CA 1
ATOM 791 C C . ILE A 1 104 ? 15.007 -9.622 -17.003 1.00 81.31 104 ILE A C 1
ATOM 793 O O . ILE A 1 104 ? 14.461 -10.701 -17.228 1.00 81.31 104 ILE A O 1
ATOM 797 N N . VAL A 1 105 ? 15.092 -8.650 -17.909 1.00 76.06 105 VAL A N 1
ATOM 798 C CA . VAL A 1 105 ? 14.519 -8.720 -19.250 1.00 76.06 105 VAL A CA 1
ATOM 799 C C . VAL A 1 105 ? 15.636 -8.511 -20.265 1.00 76.06 105 VAL A C 1
ATOM 801 O O . VAL A 1 105 ? 16.489 -7.637 -20.109 1.00 76.06 105 VAL A O 1
ATOM 804 N N . THR A 1 106 ? 15.653 -9.338 -21.305 1.00 63.06 106 THR A N 1
ATOM 805 C CA . THR A 1 106 ? 16.551 -9.171 -22.448 1.00 63.06 106 THR A CA 1
ATOM 806 C C . THR A 1 106 ? 15.878 -8.270 -23.484 1.00 63.06 106 THR A C 1
ATOM 808 O O . THR A 1 106 ? 14.723 -8.502 -23.829 1.00 63.06 106 THR A O 1
ATOM 811 N N . GLU A 1 107 ? 16.601 -7.272 -24.003 1.00 61.91 107 GLU A N 1
ATOM 812 C CA . GLU A 1 107 ? 16.200 -6.415 -25.145 1.00 61.91 107 GLU A CA 1
ATOM 813 C C . GLU A 1 107 ? 15.095 -5.368 -24.891 1.00 61.91 107 GLU A C 1
ATOM 815 O O . GLU A 1 107 ? 14.778 -4.577 -25.777 1.00 61.91 107 GLU A O 1
ATOM 820 N N . TYR A 1 108 ? 14.557 -5.302 -23.677 1.00 63.53 108 TYR A N 1
ATOM 821 C CA . TYR A 1 108 ? 13.650 -4.258 -23.199 1.00 63.53 108 TYR A CA 1
ATOM 822 C C . TYR A 1 108 ? 14.102 -3.873 -21.798 1.00 63.53 108 TYR A C 1
ATOM 824 O O . TYR A 1 108 ? 14.295 -4.800 -21.022 1.00 63.53 108 TYR A O 1
ATOM 832 N N . ASP A 1 109 ? 14.294 -2.570 -21.523 1.00 71.56 109 ASP A N 1
ATOM 833 C CA . ASP A 1 109 ? 14.669 -1.987 -20.216 1.00 71.56 109 ASP A CA 1
ATOM 834 C C . ASP A 1 109 ? 15.275 -3.017 -19.251 1.00 71.56 109 ASP A C 1
ATOM 836 O O . ASP A 1 109 ? 14.538 -3.717 -18.561 1.00 71.56 109 ASP A O 1
ATOM 840 N N . GLU A 1 110 ? 16.604 -3.146 -19.243 1.00 70.38 110 GLU A N 1
ATOM 841 C CA . GLU A 1 110 ? 17.320 -4.316 -18.703 1.00 70.38 110 GLU A CA 1
ATOM 842 C C . GLU A 1 110 ? 16.904 -4.714 -17.274 1.00 70.38 110 GLU A C 1
ATOM 844 O O . GLU A 1 110 ? 16.936 -5.895 -16.915 1.00 70.38 110 GLU A O 1
ATOM 849 N N . LEU A 1 111 ? 16.470 -3.740 -16.467 1.00 76.62 111 LEU A N 1
ATOM 850 C CA . LEU A 1 111 ? 16.025 -3.922 -15.081 1.00 76.62 111 LEU A CA 1
ATOM 851 C C . LEU A 1 111 ? 14.491 -3.926 -14.913 1.00 76.62 111 LEU A C 1
ATOM 853 O O . LEU A 1 111 ? 13.980 -4.202 -13.828 1.00 76.62 111 LEU A O 1
ATOM 857 N N . GLY A 1 112 ? 13.737 -3.626 -15.971 1.00 78.88 112 GLY A N 1
ATOM 858 C CA . GLY A 1 112 ? 12.274 -3.612 -16.015 1.00 78.88 112 GLY A CA 1
ATOM 859 C C . GLY A 1 112 ? 11.621 -2.449 -15.257 1.00 78.88 112 GLY A C 1
ATOM 860 O O . GLY A 1 112 ? 10.411 -2.467 -15.010 1.00 78.88 112 GLY A O 1
ATOM 861 N N . TYR A 1 113 ? 12.394 -1.439 -14.863 1.00 86.19 113 TYR A N 1
ATOM 862 C CA . TYR A 1 113 ? 11.956 -0.301 -14.056 1.00 86.19 113 TYR A CA 1
ATOM 863 C C . TYR A 1 113 ? 10.841 0.521 -14.699 1.00 86.19 113 TYR A C 1
ATOM 865 O O . TYR A 1 113 ? 9.876 0.865 -14.014 1.00 86.19 113 TYR A O 1
ATOM 873 N N . HIS A 1 114 ? 10.904 0.773 -16.005 1.00 86.56 114 HIS A N 1
ATOM 874 C CA . HIS A 1 114 ? 9.858 1.433 -16.779 1.00 86.56 114 HIS A CA 1
ATOM 875 C C . HIS A 1 114 ? 8.494 0.803 -16.506 1.00 86.56 114 HIS A C 1
ATOM 877 O O . 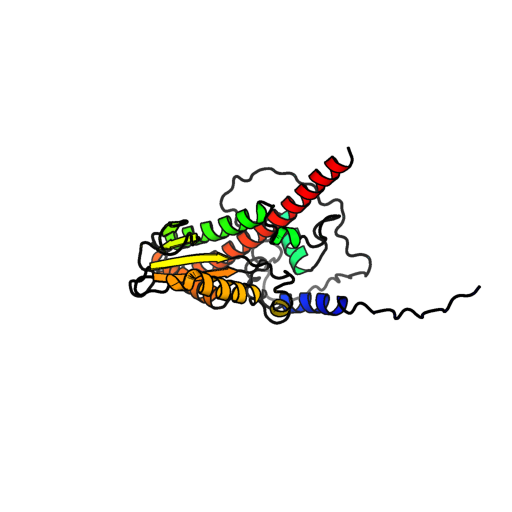HIS A 1 114 ? 7.524 1.500 -16.202 1.00 86.56 114 HIS A O 1
ATOM 883 N N . SER A 1 115 ? 8.425 -0.527 -16.520 1.00 87.56 115 SER A N 1
ATOM 884 C CA . SER A 1 115 ? 7.181 -1.264 -16.298 1.00 87.56 115 SER A CA 1
ATOM 885 C C . SER A 1 115 ? 6.592 -1.038 -14.903 1.00 87.56 115 SER A C 1
ATOM 887 O O . SER A 1 115 ? 5.378 -1.128 -14.716 1.00 87.56 115 SER A O 1
ATOM 889 N N . LEU A 1 116 ? 7.420 -0.698 -13.911 1.00 89.19 116 LEU A N 1
ATOM 890 C CA . LEU A 1 116 ? 6.972 -0.449 -12.542 1.00 89.19 116 LEU A CA 1
ATOM 891 C C . LEU A 1 116 ? 6.235 0.886 -12.386 1.00 89.19 116 LEU A C 1
ATOM 893 O O . LEU A 1 116 ? 5.429 1.011 -11.460 1.00 89.19 116 LEU A O 1
ATOM 897 N N . PHE A 1 117 ? 6.444 1.860 -13.273 1.00 86.94 117 PHE A N 1
ATOM 898 C CA . PHE A 1 117 ? 5.770 3.164 -13.216 1.00 86.94 117 PHE A CA 1
ATOM 899 C C . PHE A 1 117 ? 5.014 3.551 -14.494 1.00 86.94 117 PHE A C 1
ATOM 901 O O . PHE A 1 117 ? 4.324 4.577 -14.499 1.00 86.94 117 PHE A O 1
ATOM 908 N N . CYS A 1 118 ? 5.089 2.736 -15.549 1.00 85.31 118 CYS A N 1
ATOM 909 C CA . CYS A 1 118 ? 4.387 2.962 -16.804 1.00 85.31 118 CYS A CA 1
ATOM 910 C C . CYS A 1 118 ? 2.875 3.102 -16.576 1.00 85.31 118 CYS A C 1
ATOM 912 O O . CYS A 1 118 ? 2.240 2.290 -15.899 1.00 85.31 118 CYS A O 1
ATOM 914 N N . ARG A 1 119 ? 2.290 4.159 -17.148 1.00 82.69 119 ARG A N 1
ATOM 915 C CA . ARG A 1 119 ? 0.844 4.432 -17.077 1.00 82.69 119 ARG A CA 1
ATOM 916 C C . ARG A 1 119 ? 0.049 3.744 -18.186 1.00 82.69 119 ARG A C 1
ATOM 918 O O . ARG A 1 119 ? -1.164 3.648 -18.070 1.00 82.69 119 ARG A O 1
ATOM 925 N N . LEU A 1 120 ? 0.728 3.306 -19.246 1.00 80.62 120 LEU A N 1
ATOM 926 C CA . LEU A 1 120 ? 0.111 2.677 -20.416 1.00 80.62 120 LEU A CA 1
ATOM 927 C C . LEU A 1 120 ? -0.134 1.177 -20.200 1.00 80.62 120 LEU A C 1
ATOM 929 O O . LEU A 1 120 ? -1.010 0.593 -20.834 1.00 80.62 120 LEU A O 1
ATOM 933 N N . GLY A 1 121 ? 0.640 0.552 -19.309 1.00 79.06 121 GLY A N 1
ATOM 934 C CA . GLY A 1 121 ? 0.486 -0.853 -18.947 1.00 79.06 121 GLY A CA 1
ATOM 935 C C . GLY A 1 121 ? -0.541 -1.072 -17.824 1.00 79.06 121 GLY A C 1
ATOM 936 O O . GLY A 1 121 ? -0.672 -0.235 -16.927 1.00 79.06 121 GLY A O 1
ATOM 937 N N . PRO A 1 122 ? -1.231 -2.228 -17.802 1.00 85.69 122 PRO A N 1
ATOM 938 C CA . PRO A 1 122 ? -2.174 -2.595 -16.747 1.00 85.69 122 PRO A CA 1
ATOM 939 C C . PRO A 1 122 ? -1.473 -2.894 -15.417 1.00 85.69 122 PRO A C 1
ATOM 941 O O . PRO A 1 122 ? -2.107 -2.827 -14.365 1.00 85.69 122 PRO A O 1
ATOM 944 N N . GLY A 1 123 ? -0.173 -3.210 -15.444 1.00 89.12 123 GLY A N 1
ATOM 945 C CA . GLY A 1 123 ? 0.587 -3.667 -14.282 1.00 89.12 123 GLY A CA 1
ATOM 946 C C . GLY A 1 123 ? 0.521 -2.719 -13.086 1.00 89.12 123 GLY A C 1
ATOM 947 O O . GLY A 1 123 ? 0.199 -3.146 -11.974 1.00 89.12 123 GLY A O 1
ATOM 948 N N . ARG A 1 124 ? 0.754 -1.419 -13.308 1.00 90.81 124 ARG A N 1
ATOM 949 C CA . ARG A 1 124 ? 0.706 -0.406 -12.242 1.00 90.81 124 ARG A CA 1
ATOM 950 C C . ARG A 1 124 ? -0.657 -0.384 -11.546 1.00 90.81 124 ARG A C 1
ATOM 952 O O . ARG A 1 124 ? -0.710 -0.340 -10.317 1.00 90.81 124 ARG A O 1
ATOM 959 N N . GLN A 1 125 ? -1.741 -0.427 -12.321 1.00 91.94 125 GLN A N 1
ATOM 960 C CA . GLN A 1 125 ? -3.097 -0.424 -11.775 1.00 91.94 125 GLN A CA 1
ATOM 961 C C . GLN A 1 125 ? -3.420 -1.746 -11.074 1.00 91.94 125 GLN A C 1
ATOM 963 O O . GLN A 1 125 ? -3.987 -1.731 -9.988 1.00 91.94 125 GLN A O 1
ATOM 968 N N . ALA A 1 126 ? -3.008 -2.882 -11.641 1.00 93.44 126 ALA A N 1
ATOM 969 C CA . ALA A 1 126 ? -3.199 -4.195 -11.036 1.00 93.44 126 ALA A CA 1
ATOM 970 C C . ALA A 1 126 ? -2.508 -4.296 -9.665 1.00 93.44 126 ALA A C 1
ATOM 972 O O . ALA A 1 126 ? -3.125 -4.744 -8.699 1.00 93.44 126 ALA A O 1
ATOM 973 N N . ARG A 1 127 ? -1.266 -3.800 -9.551 1.00 94.44 127 ARG A N 1
ATOM 974 C CA . ARG A 1 127 ? -0.527 -3.734 -8.280 1.0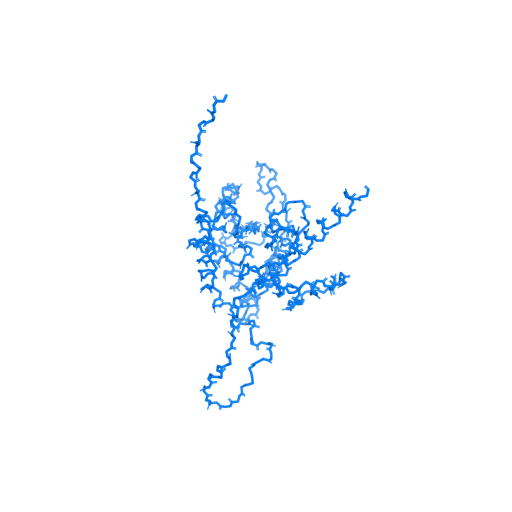0 94.44 127 ARG A CA 1
ATOM 975 C C . ARG A 1 127 ? -1.250 -2.879 -7.245 1.00 94.44 127 ARG A C 1
ATOM 977 O O . ARG A 1 127 ? -1.425 -3.307 -6.108 1.00 94.44 127 ARG A O 1
ATOM 984 N N . HIS A 1 128 ? -1.690 -1.691 -7.653 1.00 95.31 128 HIS A N 1
ATOM 985 C CA . HIS A 1 128 ? -2.456 -0.784 -6.806 1.00 95.31 128 HIS A CA 1
ATOM 986 C C . HIS A 1 128 ? -3.748 -1.426 -6.294 1.00 95.31 128 HIS A C 1
ATOM 988 O O . HIS A 1 128 ? -3.972 -1.496 -5.086 1.00 95.31 128 HIS A O 1
ATOM 994 N N . THR A 1 129 ? -4.566 -1.961 -7.203 1.00 95.62 129 THR A N 1
ATOM 995 C CA . THR A 1 129 ? -5.817 -2.638 -6.862 1.00 95.62 129 THR A CA 1
ATOM 996 C C . THR A 1 129 ? -5.570 -3.812 -5.919 1.00 95.62 129 THR A C 1
ATOM 998 O O . THR A 1 129 ? -6.260 -3.926 -4.915 1.00 95.62 129 THR A O 1
ATOM 1001 N N . ALA A 1 130 ? -4.563 -4.651 -6.170 1.00 95.69 130 ALA A N 1
ATOM 1002 C CA . ALA A 1 130 ? -4.276 -5.806 -5.323 1.00 95.69 130 ALA A CA 1
ATOM 1003 C C . ALA A 1 130 ? -3.945 -5.427 -3.871 1.00 95.69 130 ALA A C 1
ATOM 1005 O O . ALA A 1 130 ? -4.442 -6.066 -2.941 1.00 95.69 130 ALA A O 1
ATOM 1006 N N . VAL A 1 131 ? -3.136 -4.380 -3.677 1.00 96.00 131 VAL A N 1
ATOM 1007 C CA . VAL A 1 131 ? -2.801 -3.861 -2.343 1.00 96.00 131 VAL A CA 1
ATOM 1008 C C . VAL A 1 131 ? -4.033 -3.244 -1.677 1.00 96.00 131 VAL A C 1
ATOM 1010 O O . VAL A 1 131 ? -4.328 -3.576 -0.530 1.00 96.00 131 VAL A O 1
ATOM 1013 N N . ASN A 1 132 ? -4.796 -2.412 -2.393 1.00 97.06 132 ASN A N 1
ATOM 1014 C CA . ASN A 1 132 ? -5.994 -1.777 -1.840 1.00 97.06 132 ASN A CA 1
ATOM 1015 C C . ASN A 1 132 ? -7.074 -2.806 -1.450 1.00 97.06 132 ASN A C 1
ATOM 1017 O O . ASN A 1 132 ? -7.619 -2.747 -0.352 1.00 97.06 132 ASN A O 1
ATOM 1021 N N . GLU A 1 133 ? -7.329 -3.813 -2.289 1.00 96.94 133 GLU A N 1
ATOM 1022 C CA . GLU A 1 133 ? -8.268 -4.906 -1.986 1.00 96.94 133 GLU A CA 1
ATOM 1023 C C . GLU A 1 133 ? -7.847 -5.728 -0.766 1.00 96.94 133 GLU A C 1
ATOM 1025 O O . GLU A 1 133 ? -8.685 -6.263 -0.036 1.00 96.94 133 GLU A O 1
ATOM 1030 N N . TYR A 1 134 ? -6.542 -5.877 -0.540 1.00 97.31 134 TYR A N 1
ATOM 1031 C CA . TYR A 1 134 ? -6.056 -6.544 0.659 1.00 97.31 134 TYR A CA 1
ATOM 1032 C C . TYR A 1 134 ? -6.281 -5.697 1.915 1.00 97.31 134 TYR A C 1
ATOM 1034 O O . TYR A 1 134 ? -6.735 -6.223 2.932 1.00 97.31 134 TYR A O 1
ATOM 1042 N N . LEU A 1 135 ? -6.048 -4.386 1.837 1.00 97.44 135 LEU A N 1
ATOM 1043 C CA . LEU A 1 135 ? -6.328 -3.460 2.937 1.00 97.44 135 LEU A CA 1
ATOM 1044 C C . LEU A 1 135 ? -7.822 -3.405 3.270 1.00 97.44 135 LEU A C 1
ATOM 1046 O O . LEU A 1 135 ? -8.179 -3.466 4.443 1.00 97.44 135 LEU A O 1
ATOM 1050 N N . VAL A 1 136 ? -8.701 -3.390 2.263 1.00 97.75 136 VAL A N 1
ATOM 1051 C CA . VAL A 1 136 ? -10.161 -3.492 2.447 1.00 97.75 136 VAL A CA 1
ATOM 1052 C C . VAL A 1 136 ? -10.530 -4.748 3.239 1.00 97.75 136 VAL A C 1
ATOM 1054 O O . VAL A 1 136 ? -11.310 -4.676 4.187 1.00 97.75 136 VAL A O 1
ATOM 1057 N N . ARG A 1 137 ? -9.916 -5.892 2.924 1.00 97.12 137 ARG A N 1
ATOM 1058 C CA . ARG A 1 137 ? -10.127 -7.135 3.681 1.00 97.12 137 ARG A CA 1
ATOM 1059 C C . ARG A 1 137 ? -9.559 -7.074 5.096 1.00 97.12 137 ARG A C 1
ATOM 1061 O O . ARG A 1 137 ? -10.165 -7.620 6.012 1.00 97.12 137 ARG A O 1
ATOM 1068 N N . CYS A 1 138 ? -8.450 -6.370 5.305 1.00 97.56 138 CYS A N 1
ATOM 1069 C CA . CYS A 1 138 ? -7.919 -6.110 6.644 1.00 97.56 138 CYS A CA 1
ATOM 1070 C C . CYS A 1 138 ? -8.879 -5.242 7.478 1.00 97.56 138 CYS A C 1
ATOM 1072 O O . CYS A 1 138 ? -9.107 -5.549 8.646 1.00 97.56 138 CYS A O 1
ATOM 1074 N N . PHE A 1 139 ? -9.507 -4.217 6.887 1.00 97.94 139 PHE A N 1
ATOM 1075 C CA . PHE A 1 139 ? -10.561 -3.442 7.553 1.00 97.94 139 PHE A CA 1
ATOM 1076 C C . PHE A 1 139 ? -11.763 -4.313 7.926 1.00 97.94 139 PHE A C 1
ATOM 1078 O O . PHE A 1 139 ? -12.211 -4.271 9.070 1.00 97.94 139 PHE A O 1
ATOM 1085 N N . GLN A 1 140 ? -12.239 -5.157 7.006 1.00 96.38 140 GLN A N 1
ATOM 1086 C CA . GLN A 1 140 ? -13.332 -6.096 7.282 1.00 96.38 140 GLN A CA 1
ATOM 1087 C C . GLN A 1 140 ? -12.978 -7.058 8.424 1.00 96.38 140 GLN A C 1
ATOM 1089 O O . GLN A 1 140 ? -13.792 -7.282 9.316 1.00 96.38 140 GLN A O 1
ATOM 1094 N N . LYS A 1 141 ? -11.740 -7.567 8.447 1.00 96.50 141 LYS A N 1
ATOM 1095 C CA . LYS A 1 141 ? -11.228 -8.425 9.524 1.00 96.50 141 LYS A CA 1
ATOM 1096 C C . LYS A 1 141 ? -11.147 -7.702 10.874 1.00 96.50 141 LYS A C 1
ATOM 1098 O O . LYS A 1 141 ? -11.308 -8.329 11.914 1.00 96.50 141 LYS A O 1
ATOM 1103 N N . ALA A 1 142 ? -10.952 -6.384 10.859 1.00 97.06 142 ALA A N 1
ATOM 1104 C CA . ALA A 1 142 ? -11.023 -5.521 12.036 1.00 97.06 142 ALA A CA 1
ATOM 1105 C C . ALA A 1 142 ? -12.463 -5.126 12.431 1.00 97.06 142 ALA A C 1
ATOM 1107 O O . ALA A 1 142 ? -12.635 -4.306 13.331 1.00 97.06 142 ALA A O 1
ATOM 1108 N N . GLY A 1 143 ? -13.493 -5.643 11.750 1.00 95.94 143 GLY A N 1
ATOM 1109 C CA . GLY A 1 143 ? -14.890 -5.262 11.980 1.00 95.94 143 GLY A CA 1
ATOM 1110 C C . GLY A 1 143 ? -15.232 -3.837 11.524 1.00 95.94 143 GLY A C 1
ATOM 1111 O O . GLY A 1 143 ? -16.197 -3.252 12.008 1.00 95.94 143 GLY A O 1
ATOM 1112 N N . ILE A 1 144 ? -14.440 -3.252 10.619 1.00 97.12 144 ILE A N 1
ATOM 1113 C CA . ILE A 1 144 ? -14.610 -1.876 10.140 1.00 97.12 144 ILE A CA 1
ATOM 1114 C C . ILE A 1 144 ? -15.308 -1.896 8.783 1.00 97.12 144 ILE A C 1
ATOM 1116 O O . ILE A 1 144 ? -14.796 -2.453 7.809 1.00 97.12 144 ILE A O 1
ATOM 1120 N N . LEU A 1 145 ? -16.469 -1.244 8.708 1.00 96.50 145 LEU A N 1
ATOM 1121 C CA . LEU A 1 145 ? -17.213 -1.095 7.461 1.00 96.50 145 LEU A CA 1
ATOM 1122 C C . LEU A 1 145 ? -16.593 -0.004 6.591 1.00 96.50 145 LEU A C 1
ATOM 1124 O O . LEU A 1 145 ? -16.339 1.110 7.062 1.00 96.50 145 LEU A O 1
ATOM 1128 N N . VAL A 1 146 ? -16.389 -0.319 5.312 1.00 97.00 146 VAL A N 1
ATOM 1129 C CA . VAL A 1 146 ? -15.746 0.578 4.352 1.00 97.00 146 VAL A CA 1
ATOM 1130 C C . VAL A 1 146 ? -16.496 0.686 3.031 1.00 97.00 146 VAL A C 1
ATOM 1132 O O . VAL A 1 146 ? -17.121 -0.269 2.575 1.00 97.00 146 VAL A O 1
ATOM 1135 N N . ILE A 1 147 ? -16.378 1.850 2.398 1.00 95.38 147 ILE A N 1
ATOM 1136 C CA . ILE A 1 147 ? -16.812 2.137 1.031 1.00 95.38 147 ILE A CA 1
ATOM 1137 C C . ILE A 1 147 ? -15.559 2.332 0.189 1.00 95.38 147 ILE A C 1
ATOM 1139 O O . ILE A 1 147 ? -14.666 3.087 0.571 1.00 95.38 147 ILE A O 1
ATOM 1143 N N . LYS A 1 148 ? -15.496 1.666 -0.962 1.00 95.06 148 LYS A N 1
ATOM 1144 C CA . LYS A 1 148 ? -14.431 1.873 -1.941 1.00 95.06 148 LYS A CA 1
ATOM 1145 C C . LYS A 1 148 ? -14.780 3.009 -2.888 1.00 95.06 148 LYS A C 1
ATOM 1147 O O . LYS A 1 148 ? -15.929 3.149 -3.294 1.00 95.06 148 LYS A O 1
ATOM 1152 N N . GLU A 1 149 ? -13.757 3.761 -3.263 1.00 91.12 149 GLU A N 1
ATOM 1153 C CA . GLU A 1 149 ? -13.815 4.844 -4.238 1.00 91.12 149 GLU A CA 1
ATOM 1154 C C . 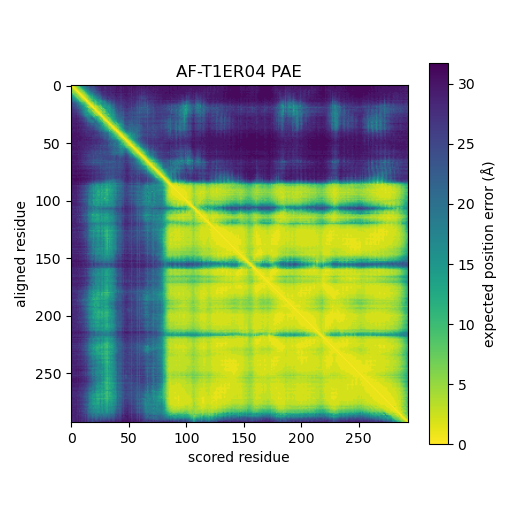GLU A 1 149 ? -15.022 5.806 -4.062 1.00 91.12 149 GLU A C 1
ATOM 1156 O O . GLU A 1 149 ? -15.787 6.041 -5.012 1.00 91.12 149 GLU A O 1
ATOM 1161 N N . PRO A 1 150 ? -15.231 6.346 -2.847 1.00 89.12 150 PRO A N 1
ATOM 1162 C CA . PRO A 1 150 ? -16.366 7.203 -2.521 1.00 89.12 150 PRO A CA 1
ATOM 1163 C C . PRO A 1 150 ? -16.330 8.510 -3.322 1.00 89.12 150 PRO A C 1
ATOM 1165 O O . PRO A 1 150 ? -15.282 9.136 -3.486 1.00 89.12 150 PRO A O 1
ATOM 1168 N N . MET A 1 151 ? -17.496 8.938 -3.799 1.00 84.62 151 MET A N 1
ATOM 1169 C CA . MET A 1 151 ? -17.668 10.211 -4.501 1.00 84.62 151 MET A CA 1
ATOM 1170 C C . MET A 1 151 ? -18.219 11.277 -3.550 1.00 84.62 151 MET A C 1
ATOM 1172 O O . MET A 1 151 ? -18.958 10.956 -2.623 1.00 84.62 151 MET A O 1
ATOM 1176 N N . GLY A 1 152 ? -17.866 12.542 -3.789 1.00 81.50 152 GLY A N 1
ATOM 1177 C CA . GLY A 1 152 ? -18.433 13.681 -3.057 1.00 81.50 152 GLY A CA 1
ATOM 1178 C C . GLY A 1 152 ? -17.956 13.830 -1.609 1.00 81.50 152 GLY A C 1
ATOM 1179 O O . GLY A 1 152 ? -18.631 14.472 -0.813 1.00 81.50 152 GLY A O 1
ATOM 1180 N N . LEU A 1 153 ? -16.811 13.242 -1.233 1.00 80.38 153 LEU A N 1
ATOM 1181 C CA . LEU A 1 153 ? -16.244 13.454 0.108 1.00 80.38 153 LEU A CA 1
ATOM 1182 C C . LEU A 1 153 ? -15.659 14.858 0.308 1.00 80.38 153 LEU A C 1
ATOM 1184 O O . LEU A 1 153 ? -15.534 15.301 1.450 1.00 80.38 153 LEU A O 1
ATOM 1188 N N . ILE A 1 154 ? -15.284 15.515 -0.788 1.00 76.38 154 ILE A N 1
ATOM 1189 C CA . ILE A 1 154 ? -14.842 16.906 -0.847 1.00 76.38 154 ILE A CA 1
ATOM 1190 C C . ILE A 1 154 ? -15.829 17.618 -1.770 1.00 76.38 154 ILE A C 1
ATOM 1192 O O . ILE A 1 154 ? -16.062 17.143 -2.881 1.00 76.38 154 ILE A O 1
ATOM 1196 N N . GLU A 1 155 ? -16.428 18.713 -1.302 1.00 68.44 155 GLU A N 1
ATOM 1197 C CA . GLU A 1 155 ? -17.399 19.499 -2.081 1.00 68.44 155 GLU A CA 1
ATOM 1198 C C . GLU A 1 155 ? -16.728 20.170 -3.292 1.00 68.44 155 GLU A C 1
ATOM 1200 O O . GLU A 1 155 ? -17.289 20.214 -4.386 1.00 68.44 155 GLU A O 1
ATOM 1205 N N . GLU A 1 156 ? -15.483 20.618 -3.117 1.00 63.94 156 GLU A N 1
ATOM 1206 C CA . GLU A 1 156 ? -14.660 21.241 -4.150 1.00 63.94 156 GLU A CA 1
ATOM 1207 C C . GLU A 1 156 ? -13.721 20.212 -4.805 1.00 63.94 156 GLU A C 1
ATOM 1209 O O . GLU A 1 156 ? -12.598 19.968 -4.360 1.00 63.94 156 GLU A O 1
ATOM 1214 N N . GLY A 1 157 ? -14.185 19.595 -5.893 1.00 63.34 157 GLY A N 1
ATOM 1215 C CA . GLY A 1 157 ? -13.343 18.838 -6.823 1.00 63.34 157 GLY A CA 1
ATOM 1216 C C . GLY A 1 157 ? -13.736 17.375 -7.029 1.00 63.34 157 GLY A C 1
ATOM 1217 O O . GLY A 1 157 ? -14.385 16.737 -6.208 1.00 63.34 157 GLY A O 1
ATOM 1218 N N . ALA A 1 158 ? -13.279 16.804 -8.146 1.00 69.31 158 ALA A N 1
ATOM 1219 C CA . ALA A 1 158 ? -13.470 15.392 -8.497 1.00 69.31 158 ALA A CA 1
ATOM 1220 C C . ALA A 1 158 ? -12.490 14.460 -7.747 1.00 69.31 158 ALA A C 1
ATOM 1222 O O . ALA A 1 158 ? -11.972 13.488 -8.303 1.00 69.31 158 ALA A O 1
ATOM 1223 N N . PHE A 1 159 ? -12.164 14.787 -6.495 1.00 80.00 159 PHE A N 1
ATOM 1224 C CA . PHE A 1 159 ? -11.219 14.018 -5.701 1.00 80.00 159 PHE A CA 1
ATOM 1225 C C . PHE A 1 159 ? -11.876 12.754 -5.159 1.00 80.00 159 PHE A C 1
ATOM 1227 O O . PHE A 1 159 ? -12.899 12.792 -4.477 1.00 80.00 159 PHE A O 1
ATOM 1234 N N . ARG A 1 160 ? -11.248 11.622 -5.466 1.00 88.44 160 ARG A N 1
ATOM 1235 C CA . ARG A 1 160 ? -11.749 10.289 -5.156 1.00 88.44 160 ARG A CA 1
ATOM 1236 C C . ARG A 1 160 ? -10.638 9.506 -4.456 1.00 88.44 160 ARG A C 1
ATOM 1238 O O . ARG A 1 160 ? -9.742 9.027 -5.152 1.00 88.44 160 ARG A O 1
ATOM 1245 N N . PRO A 1 161 ? -10.628 9.451 -3.111 1.00 93.31 161 PRO A N 1
ATOM 1246 C CA . PRO A 1 161 ? -9.730 8.553 -2.396 1.00 93.31 161 PRO A CA 1
ATOM 1247 C C . PRO A 1 161 ? -10.116 7.097 -2.690 1.00 93.31 161 PRO A C 1
ATOM 1249 O O . PRO A 1 161 ? -11.218 6.820 -3.166 1.00 93.31 161 PRO A O 1
ATOM 1252 N N . ASP A 1 162 ? -9.228 6.158 -2.388 1.00 96.00 162 ASP A N 1
ATOM 1253 C CA . ASP A 1 162 ? -9.454 4.737 -2.669 1.00 96.00 162 ASP A CA 1
ATOM 1254 C C . ASP A 1 162 ? -10.529 4.118 -1.790 1.00 96.00 162 ASP A C 1
ATOM 1256 O O . ASP A 1 162 ? -11.201 3.161 -2.191 1.00 96.00 162 ASP A O 1
ATOM 1260 N N . GLY A 1 163 ? -10.708 4.662 -0.591 1.00 96.25 163 GLY A N 1
ATOM 1261 C CA . GLY A 1 16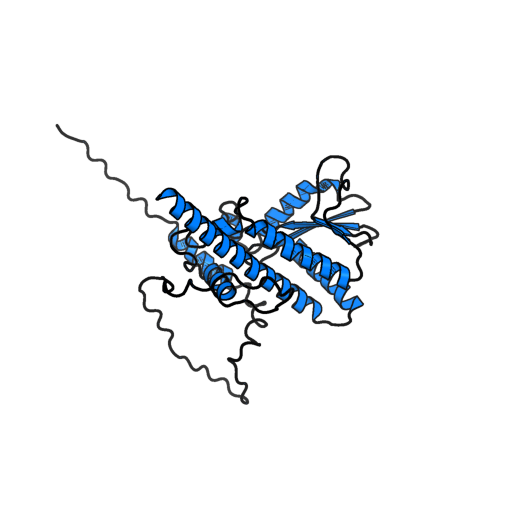3 ? -11.788 4.249 0.273 1.00 96.25 163 GLY A CA 1
ATOM 1262 C C . GLY A 1 163 ? -12.023 5.160 1.461 1.00 96.25 163 GLY A C 1
ATOM 1263 O O . GLY A 1 163 ? -11.309 6.138 1.701 1.00 96.25 163 GLY A O 1
ATOM 1264 N N . TYR A 1 164 ? -13.092 4.831 2.174 1.00 95.94 164 TYR A N 1
ATOM 1265 C CA . TYR A 1 164 ? -13.588 5.566 3.321 1.00 95.94 164 TYR A CA 1
ATOM 1266 C C . TYR A 1 164 ? -14.245 4.633 4.334 1.00 95.94 164 TYR A C 1
ATOM 1268 O O . TYR A 1 164 ? -14.976 3.720 3.951 1.00 95.94 164 TYR A O 1
ATOM 1276 N N . THR A 1 165 ? -14.005 4.851 5.625 1.00 96.88 165 THR A N 1
ATOM 1277 C CA . THR A 1 165 ? -14.647 4.081 6.693 1.00 96.88 165 THR A CA 1
ATOM 1278 C C . THR A 1 165 ? -15.997 4.701 7.052 1.00 96.88 165 THR A C 1
ATOM 1280 O O . THR A 1 165 ? -16.095 5.884 7.375 1.00 96.88 165 THR A O 1
ATOM 1283 N N . ILE A 1 166 ? -17.055 3.889 7.035 1.00 93.88 166 ILE A N 1
ATOM 1284 C CA . ILE A 1 166 ? -18.369 4.296 7.558 1.00 93.88 166 ILE A CA 1
ATOM 1285 C C . ILE A 1 166 ? -18.292 4.346 9.085 1.00 93.88 166 ILE A C 1
ATOM 1287 O O . ILE A 1 166 ? -18.736 5.303 9.713 1.00 93.88 166 ILE A O 1
ATOM 1291 N N . THR A 1 167 ? -17.682 3.322 9.683 1.00 93.00 167 THR A N 1
ATOM 1292 C CA . THR A 1 167 ? -17.413 3.284 11.119 1.00 93.00 167 THR A CA 1
ATOM 1293 C C . THR A 1 167 ? -16.286 4.265 11.462 1.00 93.00 167 THR A C 1
ATOM 1295 O O . THR A 1 167 ? -15.273 4.291 10.749 1.00 93.00 167 THR A O 1
ATOM 1298 N N . PRO A 1 168 ? -16.401 5.046 12.553 1.00 94.06 168 PRO A N 1
ATOM 1299 C CA . PRO A 1 168 ? -15.311 5.891 13.020 1.00 94.06 168 PRO A CA 1
ATOM 1300 C C . PRO A 1 168 ? -14.017 5.103 13.246 1.00 94.06 168 PRO A C 1
ATOM 1302 O O . PRO A 1 168 ? -14.003 4.069 13.912 1.00 94.06 168 PRO A O 1
ATOM 1305 N N . TRP A 1 169 ? -12.915 5.618 12.712 1.00 95.44 169 TRP A N 1
ATOM 1306 C CA . TRP A 1 169 ? -11.581 5.046 12.863 1.00 95.44 169 TRP A CA 1
ATOM 1307 C C . TRP A 1 169 ? -10.947 5.408 14.209 1.00 95.44 169 TRP A C 1
ATOM 1309 O O . TRP A 1 169 ? -10.436 4.537 14.926 1.00 95.44 169 TRP A O 1
ATOM 1319 N N . ALA A 1 170 ? -10.988 6.701 14.548 1.00 93.81 170 ALA A N 1
ATOM 1320 C CA . ALA A 1 170 ? -10.421 7.259 15.770 1.00 93.81 170 ALA A CA 1
ATOM 1321 C C . ALA A 1 170 ? -11.160 8.542 16.171 1.00 93.81 170 ALA A C 1
ATOM 1323 O O . ALA A 1 170 ? -11.465 9.373 15.320 1.00 93.81 170 ALA A O 1
ATOM 1324 N N . GLN A 1 171 ? -11.416 8.723 17.473 1.00 92.50 171 GLN A N 1
ATOM 1325 C CA . GLN A 1 171 ? -12.003 9.954 18.036 1.00 92.50 171 GLN A CA 1
ATOM 1326 C C . GLN A 1 171 ? -13.336 10.368 17.377 1.00 92.50 171 GLN A C 1
ATOM 1328 O O . GLN A 1 171 ? -13.576 11.547 17.143 1.00 92.50 171 GLN A O 1
ATOM 1333 N N . GLY A 1 172 ? -14.183 9.403 17.008 1.00 93.00 172 GLY A N 1
ATOM 1334 C CA . GLY A 1 172 ? -15.446 9.686 16.314 1.00 93.00 172 GLY A CA 1
ATOM 1335 C C . GLY A 1 172 ? -15.296 10.120 14.847 1.00 93.00 172 GLY A C 1
ATOM 1336 O O . GLY A 1 172 ? -16.303 10.368 14.194 1.00 93.00 172 GLY A O 1
ATOM 1337 N N . ARG A 1 173 ? -14.072 10.168 14.305 1.00 95.06 173 ARG A N 1
ATOM 1338 C CA . ARG A 1 173 ? -13.795 10.552 12.915 1.00 95.06 173 ARG A CA 1
ATOM 1339 C C . ARG A 1 173 ? -13.656 9.344 12.005 1.00 95.06 173 ARG A C 1
ATOM 1341 O O . ARG A 1 173 ? -13.004 8.361 12.364 1.00 95.06 173 ARG A O 1
ATOM 1348 N N . SER A 1 174 ? -14.212 9.448 10.805 1.00 95.50 174 SER A N 1
ATOM 1349 C CA . SER A 1 174 ? -14.022 8.461 9.741 1.00 95.50 174 SER A CA 1
ATOM 1350 C C . SER A 1 174 ? -12.678 8.642 9.044 1.00 95.50 174 SER A C 1
ATOM 1352 O O . SER A 1 174 ? -12.166 9.754 8.936 1.00 95.50 174 SER A O 1
ATOM 1354 N N . LEU A 1 175 ? -12.117 7.554 8.535 1.00 96.94 175 LEU A N 1
ATOM 1355 C CA . LEU A 1 175 ? -10.869 7.551 7.785 1.00 96.94 175 LEU A CA 1
ATOM 1356 C C . LEU A 1 175 ? -11.165 7.555 6.287 1.00 96.94 175 LEU A C 1
ATOM 1358 O O . LEU A 1 175 ? -11.923 6.714 5.820 1.00 96.94 175 LEU A O 1
ATOM 1362 N N . ALA A 1 176 ? -10.534 8.444 5.532 1.00 96.12 176 ALA A N 1
ATOM 1363 C CA . ALA A 1 176 ? -10.368 8.328 4.089 1.00 96.12 176 ALA A CA 1
ATOM 1364 C C . ALA A 1 176 ? -8.913 7.949 3.797 1.00 96.12 176 ALA A C 1
ATOM 1366 O O . ALA A 1 176 ? -8.005 8.501 4.421 1.00 96.12 176 ALA A O 1
ATOM 1367 N N . TRP A 1 177 ? -8.673 7.033 2.862 1.00 97.62 177 TRP A N 1
ATOM 1368 C CA . TRP A 1 177 ? -7.311 6.620 2.517 1.00 97.62 177 TRP A CA 1
ATOM 1369 C C . TRP A 1 177 ? -7.089 6.531 1.015 1.00 97.62 177 TRP A C 1
ATOM 1371 O O . TRP A 1 177 ? -8.026 6.399 0.229 1.00 97.62 177 TRP A O 1
ATOM 1381 N N . ASP A 1 178 ? -5.822 6.590 0.623 1.00 96.81 178 ASP A N 1
ATOM 1382 C CA . ASP A 1 178 ? -5.387 6.458 -0.763 1.00 96.81 178 ASP A CA 1
ATOM 1383 C C . ASP A 1 178 ? -4.032 5.736 -0.781 1.00 96.81 178 ASP A C 1
ATOM 1385 O O . ASP A 1 178 ? -3.093 6.127 -0.078 1.00 96.81 178 ASP A O 1
ATOM 1389 N N . VAL A 1 179 ? -3.962 4.631 -1.520 1.00 97.50 179 VAL A N 1
ATOM 1390 C CA . VAL A 1 179 ? -2.785 3.781 -1.664 1.00 97.50 179 VAL A CA 1
ATOM 1391 C C . VAL A 1 179 ? -1.897 4.362 -2.751 1.00 97.50 179 VAL A C 1
ATOM 1393 O O . VAL A 1 179 ? -2.319 4.706 -3.849 1.00 97.50 179 VAL A O 1
ATOM 1396 N N . THR A 1 180 ? -0.603 4.467 -2.483 1.00 95.94 180 THR A N 1
ATOM 1397 C CA . THR A 1 180 ? 0.357 4.924 -3.485 1.00 95.94 180 THR A CA 1
ATOM 1398 C C . THR A 1 180 ? 1.605 4.064 -3.455 1.00 95.94 180 THR A C 1
ATOM 1400 O O . THR A 1 180 ? 2.175 3.785 -2.407 1.00 95.94 180 THR A O 1
ATOM 1403 N N . LEU A 1 181 ? 2.023 3.621 -4.639 1.00 96.31 181 LEU A N 1
ATOM 1404 C CA . LEU A 1 181 ? 3.142 2.698 -4.809 1.00 96.31 181 LEU A CA 1
ATOM 1405 C C . LEU A 1 181 ? 4.238 3.355 -5.656 1.00 96.31 181 LEU A C 1
ATOM 1407 O O . LEU A 1 181 ? 4.313 3.064 -6.858 1.00 96.31 181 LEU A O 1
ATOM 1411 N N . PRO A 1 182 ? 5.018 4.306 -5.097 1.00 95.19 182 PRO A N 1
ATOM 1412 C CA . PRO A 1 182 ? 6.059 4.988 -5.851 1.00 95.19 182 PRO A CA 1
ATOM 1413 C C . PRO A 1 182 ? 7.183 4.013 -6.203 1.00 95.19 182 PRO A C 1
ATOM 1415 O O . PRO A 1 182 ? 7.528 3.118 -5.430 1.00 95.19 182 PRO A O 1
ATOM 1418 N N . HIS A 1 183 ? 7.755 4.180 -7.392 1.00 92.62 183 HIS A N 1
ATOM 1419 C CA . HIS A 1 183 ? 8.885 3.363 -7.803 1.00 92.62 183 HIS A CA 1
ATOM 1420 C C . HIS A 1 183 ? 10.169 3.838 -7.110 1.00 92.62 183 HIS A C 1
ATOM 1422 O O . HIS A 1 183 ? 10.554 4.996 -7.271 1.00 92.62 183 HIS A O 1
ATOM 1428 N N . THR A 1 184 ? 10.816 2.936 -6.366 1.00 89.19 184 THR A N 1
ATOM 1429 C CA . THR A 1 184 ? 12.032 3.202 -5.572 1.00 89.19 184 THR A CA 1
ATOM 1430 C C . THR A 1 184 ? 13.161 3.806 -6.408 1.00 89.19 184 THR A C 1
ATOM 1432 O O . THR A 1 184 ? 13.838 4.721 -5.948 1.00 89.19 184 THR A O 1
ATOM 1435 N N . MET A 1 185 ? 13.333 3.334 -7.647 1.00 89.44 185 MET A N 1
ATOM 1436 C CA . MET A 1 185 ? 14.437 3.735 -8.529 1.00 89.44 185 MET A CA 1
ATOM 1437 C C . MET A 1 185 ? 14.026 4.777 -9.577 1.00 89.44 185 MET A C 1
ATOM 1439 O O . MET A 1 185 ? 14.753 4.999 -10.538 1.00 89.44 185 MET A O 1
ATOM 1443 N N . ALA A 1 186 ? 12.862 5.421 -9.430 1.00 89.25 186 ALA A N 1
ATOM 1444 C CA . ALA A 1 186 ? 12.471 6.476 -10.360 1.00 89.25 186 ALA A CA 1
ATOM 1445 C C . ALA A 1 186 ? 13.412 7.684 -10.239 1.00 89.25 186 ALA A C 1
ATOM 1447 O O . ALA A 1 186 ? 13.700 8.122 -9.125 1.00 89.25 186 ALA A O 1
ATOM 1448 N N . ASP A 1 187 ? 13.789 8.290 -11.368 1.00 88.31 187 ASP A N 1
ATOM 1449 C CA . ASP A 1 187 ? 14.733 9.422 -11.429 1.00 88.31 187 ASP A CA 1
ATOM 1450 C C . ASP A 1 187 ? 14.375 10.571 -10.478 1.00 88.31 187 ASP A C 1
ATOM 1452 O O . ASP A 1 187 ? 15.233 11.183 -9.853 1.00 88.31 187 ASP A O 1
ATOM 1456 N N . ARG A 1 188 ? 13.078 10.842 -10.299 1.00 90.06 188 ARG A N 1
ATOM 1457 C CA . ARG A 1 188 ? 12.602 11.899 -9.393 1.00 90.06 188 ARG A CA 1
ATOM 1458 C C . ARG A 1 188 ? 12.788 11.596 -7.900 1.00 90.06 188 ARG A C 1
ATOM 1460 O O . ARG A 1 188 ? 12.604 12.494 -7.082 1.00 90.06 188 ARG A O 1
ATOM 1467 N N . TYR A 1 189 ? 13.036 10.338 -7.541 1.00 89.62 189 TYR A N 1
ATOM 1468 C CA . TYR A 1 189 ? 13.187 9.877 -6.162 1.00 89.62 189 TYR A CA 1
ATOM 1469 C C . TYR A 1 189 ? 14.590 9.352 -5.854 1.00 89.62 189 TYR A C 1
ATOM 1471 O O . TYR A 1 189 ? 14.952 9.337 -4.682 1.00 89.62 189 TYR A O 1
ATOM 1479 N N . ILE A 1 190 ? 15.391 8.994 -6.867 1.00 88.00 190 ILE A N 1
ATOM 1480 C CA . ILE A 1 190 ? 16.687 8.319 -6.688 1.00 88.00 190 ILE A CA 1
ATOM 1481 C C . ILE A 1 190 ? 17.671 9.092 -5.797 1.00 88.00 190 ILE A C 1
ATOM 1483 O O . ILE A 1 190 ? 18.398 8.496 -5.004 1.00 88.00 190 ILE A O 1
ATOM 1487 N N . GLY A 1 191 ? 17.652 10.428 -5.850 1.00 90.69 191 GLY A N 1
ATOM 1488 C CA . GLY A 1 191 ? 18.479 11.272 -4.980 1.00 90.69 191 GLY A CA 1
ATOM 1489 C C . GLY A 1 191 ? 18.122 11.170 -3.491 1.00 90.69 191 GLY A C 1
ATOM 1490 O O . GLY A 1 191 ? 18.962 11.447 -2.646 1.00 90.69 191 GLY A O 1
ATOM 1491 N N . TYR A 1 192 ? 16.900 10.744 -3.163 1.00 89.75 192 TYR A N 1
ATOM 1492 C CA . TYR A 1 192 ? 16.439 10.540 -1.789 1.00 89.75 192 TYR A CA 1
ATOM 1493 C C . TYR A 1 192 ? 16.522 9.066 -1.382 1.00 89.75 192 TYR A C 1
ATOM 1495 O O . TYR A 1 192 ? 17.028 8.749 -0.306 1.00 89.75 192 TYR A O 1
ATOM 1503 N N . THR A 1 193 ? 16.070 8.156 -2.251 1.00 89.56 193 THR A N 1
ATOM 1504 C CA . THR A 1 193 ? 16.018 6.713 -1.954 1.00 89.56 193 THR A CA 1
ATOM 1505 C C . THR A 1 193 ? 17.395 6.074 -1.875 1.00 89.56 193 THR A C 1
ATOM 1507 O O . THR A 1 193 ? 17.549 5.043 -1.227 1.00 89.56 193 THR A O 1
ATOM 1510 N N . SER A 1 194 ? 18.405 6.709 -2.477 1.00 87.75 194 SER A N 1
ATOM 1511 C CA . SER A 1 194 ? 19.809 6.320 -2.332 1.00 87.75 194 SER A CA 1
ATOM 1512 C C . SER A 1 194 ? 20.374 6.554 -0.930 1.00 87.75 194 SER A C 1
ATOM 1514 O O . SER A 1 194 ? 21.323 5.877 -0.537 1.00 87.75 194 SER A O 1
ATOM 1516 N N . VAL A 1 195 ? 19.794 7.495 -0.181 1.00 90.25 195 VAL A N 1
ATOM 1517 C CA . VAL A 1 195 ? 20.260 7.901 1.150 1.00 90.25 195 VAL A CA 1
ATOM 1518 C C . VAL A 1 195 ? 19.462 7.197 2.239 1.00 90.25 195 VAL A C 1
ATOM 1520 O O . VAL A 1 195 ? 20.034 6.699 3.205 1.00 90.25 195 VAL A O 1
ATOM 1523 N N . GLU A 1 196 ? 18.140 7.147 2.085 1.00 89.44 196 GLU A N 1
ATOM 1524 C CA . GLU A 1 196 ? 17.243 6.609 3.102 1.00 89.44 196 GLU A CA 1
ATOM 1525 C C . GLU A 1 196 ? 16.074 5.851 2.460 1.00 89.44 196 GLU A C 1
ATOM 1527 O O . GLU A 1 196 ? 15.338 6.363 1.607 1.00 89.44 196 GLU A O 1
ATOM 1532 N N . ALA A 1 197 ? 15.895 4.606 2.901 1.00 88.88 197 ALA A N 1
ATOM 1533 C CA . ALA A 1 197 ? 14.803 3.748 2.470 1.00 88.88 197 ALA A CA 1
ATOM 1534 C C . ALA A 1 197 ? 13.448 4.311 2.930 1.00 88.88 197 ALA A C 1
ATOM 1536 O O . ALA A 1 197 ? 13.292 4.713 4.080 1.00 88.88 197 ALA A O 1
ATOM 1537 N N . GLY A 1 198 ? 12.440 4.292 2.055 1.00 92.62 198 GLY A N 1
ATOM 1538 C CA . GLY A 1 198 ? 11.103 4.807 2.371 1.00 92.62 198 GLY A CA 1
ATOM 1539 C C . GLY A 1 198 ? 10.923 6.289 2.040 1.00 92.62 198 GLY A C 1
ATOM 1540 O O . GLY A 1 198 ? 9.813 6.809 2.169 1.00 92.62 198 GLY A O 1
ATOM 1541 N N . THR A 1 199 ? 11.961 6.988 1.576 1.00 94.62 199 THR A N 1
ATOM 1542 C CA . THR A 1 199 ? 11.857 8.408 1.211 1.00 94.62 199 THR A CA 1
ATOM 1543 C C . THR A 1 199 ? 10.991 8.656 -0.022 1.00 94.62 199 THR A C 1
ATOM 1545 O O . THR A 1 199 ? 10.319 9.688 -0.074 1.00 94.62 199 THR A O 1
ATOM 1548 N N . ALA A 1 200 ? 10.902 7.728 -0.983 1.00 95.50 200 ALA A N 1
ATOM 1549 C CA . ALA A 1 200 ? 9.941 7.873 -2.080 1.00 95.50 200 ALA A CA 1
ATOM 1550 C C . ALA A 1 200 ? 8.503 7.735 -1.567 1.00 95.50 200 ALA A C 1
ATOM 1552 O O . ALA A 1 200 ? 7.620 8.482 -1.997 1.00 95.50 200 ALA A O 1
ATOM 1553 N N . ALA A 1 201 ? 8.270 6.818 -0.620 1.00 96.75 201 ALA A N 1
ATOM 1554 C CA . ALA A 1 201 ? 6.986 6.699 0.065 1.00 96.75 201 ALA A CA 1
ATOM 1555 C C . ALA A 1 201 ? 6.657 7.966 0.868 1.00 96.75 201 ALA A C 1
ATOM 1557 O O . ALA A 1 201 ? 5.535 8.456 0.779 1.00 96.75 201 ALA A O 1
ATOM 1558 N N . LEU A 1 202 ? 7.635 8.553 1.564 1.00 97.62 202 LEU A N 1
ATOM 1559 C CA . LEU A 1 202 ? 7.450 9.795 2.316 1.00 97.62 202 LEU A CA 1
ATOM 1560 C C . LEU A 1 202 ? 7.060 10.956 1.396 1.00 97.62 202 LEU A C 1
ATOM 1562 O O . LEU A 1 202 ? 6.044 11.602 1.623 1.00 97.62 202 LEU A O 1
ATOM 1566 N N . LYS A 1 203 ? 7.789 11.162 0.293 1.00 97.50 203 LYS A N 1
ATOM 1567 C CA . LYS A 1 203 ? 7.453 12.210 -0.685 1.00 97.50 203 LYS A CA 1
ATOM 1568 C C . LYS A 1 203 ? 6.089 11.992 -1.340 1.00 97.50 203 LYS A C 1
ATOM 1570 O O . LYS A 1 203 ? 5.393 12.957 -1.650 1.00 97.50 203 LYS A O 1
ATOM 1575 N N . ALA A 1 204 ? 5.700 10.739 -1.576 1.00 96.44 204 ALA A N 1
ATOM 1576 C CA . ALA A 1 204 ? 4.361 10.419 -2.060 1.00 96.44 204 ALA A CA 1
ATOM 1577 C C . ALA A 1 204 ? 3.279 10.720 -1.006 1.00 96.44 204 ALA A C 1
ATOM 1579 O O . ALA A 1 204 ? 2.210 11.217 -1.361 1.00 96.44 204 ALA A O 1
ATOM 1580 N N . SER A 1 205 ? 3.574 10.460 0.269 1.00 97.44 205 SER A N 1
ATOM 1581 C CA . SER A 1 205 ? 2.709 10.751 1.415 1.00 97.44 205 SER A CA 1
ATOM 1582 C C . SER A 1 205 ? 2.473 12.256 1.566 1.00 97.44 205 SER A C 1
ATOM 1584 O O . SER A 1 205 ? 1.318 12.679 1.599 1.00 97.44 205 SER A O 1
ATOM 1586 N N . ASP A 1 206 ? 3.535 13.070 1.527 1.00 97.19 206 ASP A N 1
ATOM 1587 C CA . ASP A 1 206 ? 3.462 14.540 1.575 1.00 97.19 206 ASP A CA 1
ATOM 1588 C C . ASP A 1 206 ? 2.545 15.087 0.472 1.00 97.19 206 ASP A C 1
ATOM 1590 O O . ASP A 1 206 ? 1.569 15.786 0.746 1.00 97.19 206 ASP A O 1
ATOM 1594 N N . PHE A 1 207 ? 2.776 14.662 -0.776 1.00 95.62 207 PHE A N 1
ATOM 1595 C CA . PHE A 1 207 ? 1.957 15.069 -1.919 1.00 95.62 207 PHE A CA 1
ATOM 1596 C C . PHE A 1 207 ? 0.478 14.683 -1.756 1.00 95.62 207 PHE A C 1
ATOM 1598 O O . PHE A 1 207 ? -0.421 15.422 -2.158 1.00 95.62 207 PHE A O 1
ATOM 1605 N N . LYS A 1 208 ? 0.194 13.508 -1.183 1.00 95.00 208 LYS A N 1
ATOM 1606 C CA . LYS A 1 208 ? -1.183 13.059 -0.943 1.00 95.00 208 LYS A CA 1
ATOM 1607 C C . LYS A 1 208 ? -1.843 13.840 0.188 1.00 95.00 208 LYS A C 1
ATOM 1609 O O . LYS A 1 208 ? -3.015 14.178 0.054 1.00 95.00 208 LYS A O 1
ATOM 1614 N N . ASN A 1 209 ? -1.112 14.161 1.250 1.00 95.00 209 ASN A N 1
ATOM 1615 C CA . ASN A 1 209 ? -1.615 15.013 2.325 1.00 95.00 209 ASN A CA 1
ATOM 1616 C C . ASN A 1 209 ? -1.970 16.412 1.811 1.00 95.00 209 ASN A C 1
ATOM 1618 O O . ASN A 1 209 ? -3.042 16.911 2.136 1.00 95.00 209 ASN A O 1
ATOM 1622 N N . GLU A 1 210 ? -1.133 17.006 0.956 1.00 93.88 210 GLU A N 1
ATOM 1623 C CA . GLU A 1 210 ? -1.440 18.278 0.291 1.00 93.88 210 GLU A CA 1
ATOM 1624 C C . GLU A 1 210 ? -2.676 18.156 -0.610 1.00 93.88 210 GLU A C 1
ATOM 1626 O O . GLU A 1 210 ? -3.605 18.957 -0.510 1.00 93.88 210 GLU A O 1
ATOM 1631 N N . LYS A 1 211 ? -2.736 17.108 -1.446 1.00 91.12 211 LYS A N 1
ATOM 1632 C CA . LYS A 1 211 ? -3.864 16.853 -2.357 1.00 91.12 211 LYS A CA 1
ATOM 1633 C C . LYS A 1 211 ? -5.203 16.736 -1.621 1.00 91.12 211 LYS A C 1
ATOM 1635 O O . LYS A 1 211 ? -6.227 17.167 -2.143 1.00 91.12 211 LYS A O 1
ATOM 1640 N N . TYR A 1 212 ? -5.207 16.109 -0.449 1.00 91.00 212 TYR A N 1
ATOM 1641 C CA . TYR A 1 212 ? -6.415 15.797 0.314 1.00 91.00 212 TYR A CA 1
ATOM 1642 C C . TYR A 1 212 ? -6.529 16.609 1.609 1.00 91.00 212 TYR A C 1
ATOM 1644 O O . TYR A 1 212 ? -7.246 16.206 2.526 1.00 91.00 212 TYR A O 1
ATOM 1652 N N . VAL A 1 213 ? -5.868 17.768 1.688 1.00 90.81 213 VAL A N 1
ATOM 1653 C CA . VAL A 1 213 ? -5.854 18.613 2.891 1.00 90.81 213 VAL A CA 1
ATOM 1654 C C . VAL A 1 213 ? -7.270 18.954 3.378 1.00 90.81 213 VAL A C 1
ATOM 1656 O O . VAL A 1 213 ? -7.544 18.887 4.575 1.00 90.81 213 VAL A O 1
ATOM 1659 N N . SER A 1 214 ? -8.209 19.185 2.452 1.00 88.06 214 SER A N 1
ATOM 1660 C CA . SER A 1 214 ? -9.615 19.499 2.746 1.00 88.06 214 SER A CA 1
ATOM 1661 C C . SER A 1 214 ? -10.404 18.346 3.381 1.00 88.06 214 SER A C 1
ATOM 1663 O O . SER A 1 214 ? -11.488 18.572 3.911 1.00 88.06 214 SER A O 1
ATOM 1665 N N . LEU A 1 215 ? -9.893 17.106 3.359 1.00 87.00 215 LEU A N 1
ATOM 1666 C CA . LEU A 1 215 ? -10.507 15.987 4.086 1.00 87.00 215 LEU A CA 1
ATOM 1667 C C . LEU A 1 215 ? -10.161 15.992 5.571 1.00 87.00 215 LEU A C 1
ATOM 1669 O O . LEU A 1 215 ? -10.849 15.327 6.340 1.00 87.00 215 LEU A O 1
ATOM 1673 N N . ASN A 1 216 ? -9.123 16.706 6.002 1.00 82.94 216 ASN A N 1
ATOM 1674 C CA . ASN A 1 216 ? -8.706 16.707 7.399 1.00 82.94 216 ASN A CA 1
ATOM 1675 C C . ASN A 1 216 ? -9.510 17.727 8.225 1.00 82.94 216 ASN A C 1
ATOM 1677 O O . ASN A 1 216 ? -8.976 18.698 8.754 1.00 82.94 216 ASN A O 1
ATOM 1681 N N . ILE A 1 217 ? -10.822 17.502 8.302 1.00 82.56 217 ILE A N 1
ATOM 1682 C CA . ILE A 1 217 ? -11.792 18.325 9.038 1.00 82.56 217 ILE A CA 1
ATOM 1683 C C . ILE A 1 217 ? -12.267 17.612 10.311 1.00 82.56 217 ILE A C 1
ATOM 1685 O O . ILE A 1 217 ? -11.943 16.452 10.555 1.00 82.56 217 ILE A O 1
ATOM 1689 N N . LEU A 1 218 ? -13.098 18.274 11.120 1.00 79.88 218 LEU A N 1
ATOM 1690 C CA . LEU A 1 218 ? -13.566 17.749 12.413 1.00 79.88 218 LEU A CA 1
ATOM 1691 C C . LEU A 1 218 ? -14.185 16.339 12.357 1.00 79.88 218 LEU A C 1
ATOM 1693 O O . LEU A 1 218 ? -14.124 15.624 13.350 1.00 79.88 218 LEU A O 1
ATOM 1697 N N . SER A 1 219 ? -14.753 15.918 11.222 1.00 88.56 219 SER A N 1
ATOM 1698 C CA . SER A 1 219 ? -15.404 14.608 11.059 1.00 88.56 219 SER A CA 1
ATOM 1699 C C . SER A 1 219 ? -14.556 13.546 10.350 1.00 88.56 219 SER A C 1
ATOM 1701 O O . SER A 1 219 ? -14.968 12.384 10.284 1.00 88.56 219 SER A O 1
ATOM 1703 N N . LYS A 1 220 ? -13.392 13.907 9.797 1.00 91.56 220 LYS A N 1
ATOM 1704 C CA . LYS A 1 220 ? -12.633 13.039 8.889 1.00 91.56 220 LYS A CA 1
ATOM 1705 C C . LYS A 1 220 ? -11.128 13.093 9.160 1.00 91.56 220 LYS A C 1
ATOM 1707 O O . LYS A 1 220 ? -10.589 14.081 9.649 1.00 91.56 220 LYS A O 1
ATOM 1712 N N . ILE A 1 221 ? -10.454 11.990 8.865 1.00 94.62 221 ILE A N 1
ATOM 1713 C CA . ILE A 1 221 ? -8.998 11.851 8.883 1.00 94.62 221 ILE A CA 1
ATOM 1714 C C . ILE A 1 221 ? -8.594 11.365 7.501 1.00 94.62 221 ILE A C 1
ATOM 1716 O O . ILE A 1 221 ? -9.154 10.383 7.017 1.00 94.62 221 ILE A O 1
ATOM 1720 N N . PHE A 1 222 ? -7.616 12.018 6.884 1.00 95.88 222 PHE A N 1
ATOM 1721 C CA . PHE A 1 222 ? -6.981 11.484 5.687 1.00 95.88 222 PHE A CA 1
ATOM 1722 C C . PHE A 1 222 ? -5.711 10.707 6.055 1.00 95.88 222 PHE A C 1
ATOM 1724 O O . PHE A 1 222 ? -4.912 11.180 6.861 1.00 95.88 222 PHE A O 1
ATOM 1731 N N . GLN A 1 223 ? -5.535 9.520 5.470 1.00 97.12 223 GLN A N 1
ATOM 1732 C CA . GLN A 1 223 ? -4.353 8.679 5.644 1.00 97.12 223 GLN A CA 1
ATOM 1733 C C . GLN A 1 223 ? -3.801 8.237 4.282 1.00 97.12 223 GLN A C 1
ATOM 1735 O O . GLN A 1 223 ? -4.379 7.354 3.641 1.00 97.12 223 GLN A O 1
ATOM 1740 N N . PRO A 1 224 ? -2.657 8.778 3.839 1.00 97.31 224 PRO A N 1
ATOM 1741 C CA . PRO A 1 224 ? -1.933 8.205 2.713 1.00 97.31 224 PRO A CA 1
ATOM 1742 C C . PRO A 1 224 ? -1.306 6.866 3.119 1.00 97.31 224 PRO A C 1
ATOM 1744 O O . PRO A 1 224 ? -0.751 6.736 4.209 1.00 97.31 224 PRO A O 1
ATOM 1747 N N . ILE A 1 225 ? -1.383 5.863 2.247 1.00 98.06 225 ILE A N 1
ATOM 1748 C CA . ILE A 1 225 ? -0.755 4.553 2.456 1.00 98.06 225 ILE A CA 1
ATOM 1749 C C . ILE A 1 225 ? 0.292 4.372 1.362 1.00 98.06 225 ILE A C 1
ATOM 1751 O O . ILE A 1 225 ? -0.019 3.942 0.250 1.00 98.06 225 ILE A O 1
ATOM 1755 N N . CYS A 1 226 ? 1.534 4.742 1.664 1.00 97.81 226 CYS A N 1
ATOM 1756 C CA . CYS A 1 226 ? 2.624 4.770 0.700 1.00 97.81 226 CYS A CA 1
ATOM 1757 C C . CYS A 1 226 ? 3.620 3.631 0.941 1.00 97.81 226 CYS A C 1
ATOM 1759 O O . CYS A 1 226 ? 4.237 3.526 2.001 1.00 97.81 226 CYS A O 1
ATOM 1761 N N . ILE A 1 227 ? 3.784 2.779 -0.071 1.00 96.56 227 ILE A N 1
ATOM 1762 C CA . ILE A 1 227 ? 4.681 1.618 -0.042 1.00 96.56 227 ILE A CA 1
ATOM 1763 C C . ILE A 1 227 ? 5.530 1.663 -1.303 1.00 96.56 227 ILE A C 1
ATOM 1765 O O . ILE A 1 227 ? 5.005 1.571 -2.408 1.00 96.56 227 ILE A O 1
ATOM 1769 N N . GLU A 1 228 ? 6.838 1.815 -1.178 1.00 95.31 228 GLU A N 1
ATOM 1770 C CA . GLU A 1 228 ? 7.705 1.797 -2.344 1.00 95.31 228 GLU A CA 1
ATOM 1771 C C . GLU A 1 228 ? 7.679 0.443 -3.056 1.00 95.31 228 GLU A C 1
ATOM 1773 O O . GLU A 1 228 ? 7.442 -0.598 -2.444 1.00 95.31 228 GLU A O 1
ATOM 1778 N N . THR A 1 229 ? 7.998 0.421 -4.352 1.00 92.81 229 THR A N 1
ATOM 1779 C CA . THR A 1 229 ? 8.026 -0.832 -5.121 1.00 92.81 229 THR A CA 1
ATOM 1780 C C . THR A 1 229 ? 8.981 -1.875 -4.546 1.00 92.81 229 THR A C 1
ATOM 1782 O O . THR A 1 229 ? 8.735 -3.058 -4.742 1.00 92.81 229 THR A O 1
ATOM 1785 N N . PHE A 1 230 ? 10.045 -1.487 -3.834 1.00 89.62 230 PHE A N 1
ATOM 1786 C CA . PHE A 1 230 ? 10.960 -2.448 -3.200 1.00 89.62 230 PHE A CA 1
ATOM 1787 C C . PHE A 1 230 ? 10.538 -2.869 -1.784 1.00 89.62 230 PHE A C 1
ATOM 1789 O O . PHE A 1 230 ? 11.142 -3.775 -1.213 1.00 89.62 230 PHE A O 1
ATOM 1796 N N . GLY A 1 231 ? 9.473 -2.278 -1.232 1.00 89.81 231 GLY A N 1
ATOM 1797 C CA . GLY A 1 231 ? 8.898 -2.661 0.059 1.00 89.81 231 GLY A CA 1
ATOM 1798 C C . GLY A 1 231 ? 8.922 -1.607 1.170 1.00 89.81 231 GLY A C 1
ATOM 1799 O O . GLY A 1 231 ? 7.984 -1.629 1.968 1.00 89.81 231 GLY A O 1
ATOM 1800 N N . PRO A 1 232 ? 9.913 -0.696 1.266 1.00 92.06 232 PRO A N 1
ATOM 1801 C CA . PRO A 1 232 ? 9.927 0.317 2.318 1.00 92.06 232 PRO A CA 1
ATOM 1802 C C . PRO A 1 232 ? 8.666 1.185 2.332 1.00 92.06 232 PRO A C 1
ATOM 1804 O O . PRO A 1 232 ? 8.088 1.484 1.288 1.00 92.06 232 PRO A O 1
ATOM 1807 N N . THR A 1 233 ? 8.249 1.620 3.517 1.00 94.75 233 THR A N 1
ATOM 1808 C CA . THR A 1 233 ? 7.121 2.542 3.701 1.00 94.75 233 THR A CA 1
ATOM 1809 C C . THR A 1 233 ? 7.584 3.777 4.449 1.00 94.75 233 THR A C 1
ATOM 1811 O O . THR A 1 233 ? 8.595 3.743 5.148 1.00 94.75 233 THR A O 1
ATOM 1814 N N . ASP A 1 234 ? 6.799 4.846 4.394 1.00 93.81 234 ASP A N 1
ATOM 1815 C CA . ASP A 1 234 ? 7.003 5.979 5.289 1.00 93.81 234 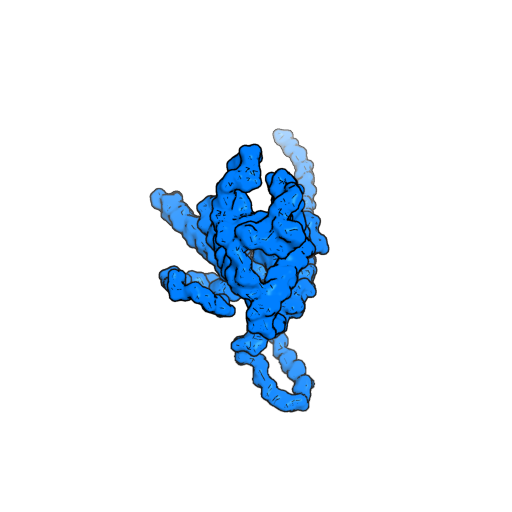ASP A CA 1
ATOM 1816 C C . ASP A 1 234 ? 6.513 5.669 6.721 1.00 93.81 234 ASP A C 1
ATOM 1818 O O . ASP A 1 234 ? 5.840 4.661 6.990 1.00 93.81 234 ASP A O 1
ATOM 1822 N N . LYS A 1 235 ? 6.847 6.562 7.660 1.00 93.75 235 LYS A N 1
ATOM 1823 C CA . LYS A 1 235 ? 6.488 6.425 9.078 1.00 93.75 235 LYS A CA 1
ATOM 1824 C C . LYS A 1 235 ? 4.976 6.470 9.315 1.00 93.75 235 LYS A C 1
ATOM 1826 O O . LYS A 1 235 ? 4.494 5.722 10.166 1.00 93.75 235 LYS A O 1
ATOM 1831 N N . HIS A 1 236 ? 4.224 7.299 8.588 1.00 94.81 236 HIS A N 1
ATOM 1832 C CA . HIS A 1 236 ? 2.768 7.382 8.741 1.00 94.81 236 HIS A CA 1
ATOM 1833 C C . HIS A 1 236 ? 2.111 6.071 8.322 1.00 94.81 236 HIS A C 1
ATOM 1835 O O . HIS A 1 236 ? 1.282 5.542 9.062 1.00 94.81 236 HIS A O 1
ATOM 1841 N N . THR A 1 237 ? 2.544 5.501 7.197 1.00 96.56 237 THR A N 1
ATOM 1842 C CA . THR A 1 237 ? 2.073 4.189 6.739 1.00 96.56 237 THR A CA 1
ATOM 1843 C C . THR A 1 237 ? 2.385 3.090 7.756 1.00 96.56 237 THR A C 1
ATOM 1845 O O . THR A 1 237 ? 1.497 2.321 8.118 1.00 96.56 237 THR A O 1
ATOM 1848 N N . SER A 1 238 ? 3.610 3.034 8.288 1.00 95.56 238 SER A N 1
ATOM 1849 C CA . SER A 1 238 ? 3.990 2.028 9.295 1.00 95.56 238 SER A CA 1
ATOM 1850 C C . SER A 1 238 ? 3.142 2.123 10.572 1.00 95.56 238 SER A C 1
ATOM 1852 O O . SER A 1 238 ? 2.624 1.114 11.061 1.00 95.56 238 SER A O 1
ATOM 1854 N N . LEU A 1 239 ? 2.928 3.340 11.087 1.00 96.56 239 LEU A N 1
ATOM 1855 C CA . LEU A 1 239 ? 2.066 3.578 12.249 1.00 96.56 239 LEU A CA 1
ATOM 1856 C C . LEU A 1 239 ? 0.616 3.164 11.979 1.00 96.56 239 LEU A C 1
ATOM 1858 O O . LEU A 1 239 ? 0.009 2.491 12.812 1.00 96.56 239 LEU A O 1
ATOM 1862 N N . PHE A 1 240 ? 0.082 3.505 10.805 1.00 97.75 240 PHE A N 1
ATOM 1863 C CA . PHE A 1 240 ? -1.258 3.104 10.391 1.00 97.75 240 PHE A CA 1
ATOM 1864 C C . PHE A 1 240 ? -1.411 1.578 10.310 1.00 97.75 240 PHE A C 1
ATOM 1866 O O . PHE A 1 240 ? -2.378 1.027 10.836 1.00 97.75 240 PHE A O 1
ATOM 1873 N N . ILE A 1 241 ? -0.449 0.869 9.712 1.00 97.00 241 ILE A N 1
ATOM 1874 C CA . ILE A 1 241 ? -0.489 -0.596 9.612 1.00 97.00 241 ILE A CA 1
ATOM 1875 C C . ILE A 1 241 ? -0.429 -1.251 10.998 1.00 97.00 241 ILE A C 1
ATOM 1877 O O . ILE A 1 241 ? -1.148 -2.223 11.244 1.00 97.00 241 ILE A O 1
ATOM 1881 N N . ASN A 1 242 ? 0.373 -0.719 11.924 1.00 96.38 242 ASN A N 1
ATOM 1882 C CA . ASN A 1 242 ? 0.419 -1.215 13.303 1.00 96.38 242 ASN A CA 1
ATOM 1883 C C . ASN A 1 242 ? -0.911 -0.968 14.042 1.00 96.38 242 ASN A C 1
ATOM 1885 O O . ASN A 1 242 ? -1.376 -1.838 14.778 1.00 96.38 242 ASN A O 1
ATOM 1889 N N . GLU A 1 243 ? -1.554 0.181 13.817 1.00 97.81 243 GLU A N 1
ATOM 1890 C CA . GLU A 1 243 ? -2.884 0.486 14.356 1.00 97.81 243 GLU A CA 1
ATOM 1891 C C . GLU A 1 243 ? -3.952 -0.475 13.821 1.00 97.81 243 GLU A C 1
ATOM 1893 O O . GLU A 1 243 ? -4.700 -1.070 14.598 1.00 97.81 243 GLU A O 1
ATOM 1898 N N . LEU A 1 244 ? -4.001 -0.663 12.499 1.00 97.88 244 LEU A N 1
ATOM 1899 C CA . LEU A 1 244 ? -4.929 -1.584 11.846 1.00 97.88 244 LEU A CA 1
ATOM 1900 C C . LEU A 1 244 ? -4.728 -3.010 12.358 1.00 97.88 244 LEU A C 1
ATOM 1902 O O . LEU A 1 244 ? -5.689 -3.670 12.743 1.00 97.88 244 LEU A O 1
ATOM 1906 N N . THR A 1 245 ? -3.472 -3.447 12.445 1.00 97.69 245 THR A N 1
ATOM 1907 C CA . THR A 1 245 ? -3.099 -4.741 13.024 1.00 97.69 245 THR A CA 1
ATOM 1908 C C . THR A 1 245 ? -3.651 -4.886 14.433 1.00 97.69 245 THR A C 1
ATOM 1910 O O . THR A 1 245 ? -4.299 -5.883 14.730 1.00 97.69 245 THR A O 1
ATOM 1913 N N . ARG A 1 246 ? -3.446 -3.892 15.305 1.00 98.00 246 ARG A N 1
ATOM 1914 C CA . ARG A 1 246 ? -3.937 -3.952 16.686 1.00 98.00 246 ARG A CA 1
ATOM 1915 C C . ARG A 1 246 ? -5.455 -4.118 16.739 1.00 98.00 246 ARG A C 1
ATOM 1917 O O . ARG A 1 246 ? -5.951 -4.912 17.531 1.00 98.00 246 ARG A O 1
ATOM 1924 N N . LYS A 1 247 ? -6.197 -3.415 15.877 1.00 97.94 247 LYS A N 1
ATOM 1925 C CA . LYS A 1 247 ? -7.656 -3.578 15.780 1.00 97.94 247 LYS A CA 1
ATOM 1926 C C . LYS A 1 247 ? -8.044 -4.991 15.324 1.00 97.94 247 LYS A C 1
ATOM 1928 O O . LYS A 1 247 ? -8.969 -5.558 15.889 1.00 97.94 247 LYS A O 1
ATOM 1933 N N . ILE A 1 248 ? -7.316 -5.584 14.375 1.00 98.06 248 ILE A N 1
ATOM 1934 C CA . ILE A 1 248 ? -7.529 -6.977 13.942 1.00 98.06 248 ILE A CA 1
ATOM 1935 C C . ILE A 1 248 ? -7.245 -7.963 15.084 1.00 98.06 248 ILE A C 1
ATOM 1937 O O . ILE A 1 248 ? -8.066 -8.841 15.346 1.00 98.06 248 ILE A O 1
ATOM 1941 N N . VAL A 1 249 ? -6.118 -7.814 15.787 1.00 98.00 249 VAL A N 1
ATOM 1942 C CA . VAL A 1 249 ? -5.749 -8.665 16.935 1.00 98.00 249 VAL A CA 1
ATOM 1943 C C . VAL A 1 249 ? -6.830 -8.602 18.015 1.00 98.00 249 VAL A C 1
ATOM 1945 O O . VAL A 1 249 ? -7.221 -9.634 18.544 1.00 98.00 249 VAL A O 1
ATOM 1948 N N . ASN A 1 250 ? -7.378 -7.417 18.297 1.00 97.81 250 ASN A N 1
ATOM 1949 C CA . ASN A 1 250 ? -8.441 -7.260 19.293 1.00 97.81 250 ASN A CA 1
ATOM 1950 C C . ASN A 1 250 ? -9.730 -8.021 18.939 1.00 97.81 250 ASN A C 1
ATOM 1952 O O . ASN A 1 250 ? -10.451 -8.430 19.843 1.00 97.81 250 ASN A O 1
ATOM 1956 N N . ILE A 1 251 ? -10.035 -8.194 17.648 1.00 97.38 251 ILE A N 1
ATOM 1957 C CA . ILE A 1 251 ? -11.217 -8.940 17.186 1.00 97.38 251 ILE A CA 1
ATOM 1958 C C . ILE A 1 251 ? -10.941 -10.444 17.115 1.00 97.38 251 ILE A C 1
ATOM 1960 O O . ILE A 1 251 ? -11.794 -11.252 17.467 1.00 97.38 251 ILE A O 1
ATOM 1964 N N . THR A 1 252 ? -9.759 -10.826 16.637 1.00 96.50 252 THR A N 1
ATOM 1965 C CA . THR A 1 252 ? -9.414 -12.226 16.335 1.00 96.50 252 THR A CA 1
ATOM 1966 C C . THR A 1 252 ? -8.802 -12.977 17.514 1.00 96.50 252 THR A C 1
ATOM 1968 O O . THR A 1 252 ? -8.914 -14.197 17.582 1.00 96.50 252 THR A O 1
ATOM 1971 N N . GLY A 1 253 ? -8.129 -12.267 18.420 1.00 96.94 253 GLY A N 1
ATOM 1972 C CA . GLY A 1 253 ? -7.328 -12.831 19.503 1.00 96.94 253 GLY A CA 1
ATOM 1973 C C . GLY A 1 253 ? -5.963 -13.390 19.079 1.00 96.94 253 GLY A C 1
ATOM 1974 O O . GLY A 1 253 ? -5.205 -13.813 19.949 1.00 96.94 253 GLY A O 1
ATOM 1975 N N . ASP A 1 254 ? -5.614 -13.394 17.786 1.00 95.00 254 ASP A N 1
ATOM 1976 C CA . ASP A 1 254 ? -4.343 -13.954 17.307 1.00 95.00 254 ASP A CA 1
ATOM 1977 C C . ASP A 1 254 ? -3.230 -12.887 17.306 1.00 95.00 254 ASP A C 1
ATOM 1979 O O . ASP A 1 254 ? -3.298 -11.923 16.539 1.00 95.00 254 ASP A O 1
ATOM 1983 N N . PRO A 1 255 ? -2.162 -13.036 18.115 1.00 93.50 255 PRO A N 1
ATOM 1984 C CA . PRO A 1 255 ? -1.061 -12.074 18.144 1.00 93.50 255 PRO A CA 1
ATOM 1985 C C . PRO A 1 255 ? -0.229 -12.041 16.846 1.00 93.50 255 PRO A C 1
ATOM 1987 O O . PRO A 1 255 ? 0.545 -11.104 16.645 1.00 93.50 255 PRO A O 1
ATOM 1990 N N . ASN A 1 256 ? -0.367 -13.028 15.952 1.00 92.00 256 ASN A N 1
ATOM 1991 C CA . ASN A 1 256 ? 0.415 -13.129 14.714 1.00 92.00 256 ASN A CA 1
ATOM 1992 C C . ASN A 1 256 ? -0.161 -12.335 13.537 1.00 92.00 256 ASN A C 1
ATOM 1994 O O . ASN A 1 256 ? 0.485 -12.250 12.490 1.00 92.00 256 ASN A O 1
ATOM 1998 N N . GLU A 1 257 ? -1.330 -11.713 13.689 1.00 92.44 257 GLU A N 1
ATOM 1999 C CA . GLU A 1 257 ? -2.011 -10.976 12.616 1.00 92.44 257 GLU A CA 1
ATOM 2000 C C . GLU A 1 257 ? -1.131 -9.910 11.959 1.00 92.44 257 GLU A C 1
ATOM 2002 O O . GLU A 1 257 ? -1.160 -9.730 10.741 1.00 92.44 257 GLU A O 1
ATOM 2007 N N . GLY A 1 258 ? -0.268 -9.256 12.741 1.00 85.88 258 GLY A N 1
ATOM 2008 C CA . GLY A 1 258 ? 0.687 -8.284 12.212 1.00 85.88 258 GLY A CA 1
ATOM 2009 C C . GLY A 1 258 ? 1.708 -8.893 11.260 1.00 85.88 258 GLY A C 1
ATOM 2010 O O . GLY A 1 258 ? 2.054 -8.279 10.249 1.00 85.88 258 GLY A O 1
ATOM 2011 N N . ASN A 1 259 ? 2.165 -10.110 11.554 1.00 86.81 259 ASN A N 1
ATOM 2012 C CA . ASN A 1 259 ? 3.105 -10.833 10.705 1.00 86.81 259 ASN A CA 1
ATOM 2013 C C . ASN A 1 259 ? 2.422 -11.269 9.409 1.00 86.81 259 ASN A C 1
ATOM 2015 O O . ASN A 1 259 ? 2.975 -11.060 8.331 1.00 86.81 259 ASN A O 1
ATOM 2019 N N . TYR A 1 260 ? 1.197 -11.798 9.493 1.00 89.06 260 TYR A N 1
ATOM 2020 C CA . TYR A 1 260 ? 0.428 -12.208 8.315 1.00 89.06 260 TYR A CA 1
ATOM 2021 C C . TYR A 1 260 ? 0.101 -11.031 7.400 1.00 89.06 260 TYR A C 1
ATOM 2023 O O . TYR A 1 260 ? 0.234 -11.151 6.179 1.00 89.06 260 TYR A O 1
ATOM 2031 N N . LEU A 1 261 ? -0.262 -9.884 7.980 1.00 91.50 261 LEU A N 1
ATOM 2032 C CA . LEU A 1 261 ? -0.546 -8.665 7.235 1.00 91.50 261 LEU A CA 1
ATOM 2033 C C . LEU A 1 261 ? 0.685 -8.187 6.468 1.00 91.50 261 LEU A C 1
ATOM 2035 O O . LEU A 1 261 ? 0.635 -8.038 5.243 1.00 91.50 261 LEU A O 1
ATOM 2039 N N . LYS A 1 262 ? 1.809 -8.008 7.170 1.00 88.50 262 LYS A N 1
ATOM 2040 C CA . LYS A 1 262 ? 3.070 -7.559 6.565 1.00 88.50 262 LYS A CA 1
ATOM 2041 C C . LYS A 1 262 ? 3.547 -8.534 5.490 1.00 88.50 262 LYS A C 1
ATOM 2043 O O . LYS A 1 262 ? 3.845 -8.108 4.377 1.00 88.50 262 LYS A O 1
ATOM 2048 N N . GLN A 1 263 ? 3.531 -9.836 5.780 1.00 87.31 263 GLN A N 1
ATOM 2049 C CA . GLN A 1 263 ? 3.931 -10.872 4.829 1.00 87.31 263 GLN A CA 1
ATOM 2050 C C . GLN A 1 263 ? 3.060 -10.856 3.569 1.00 87.31 263 GLN A C 1
ATOM 2052 O O . GLN A 1 263 ? 3.582 -10.910 2.456 1.00 87.31 263 GLN A O 1
ATOM 2057 N N . THR A 1 264 ? 1.739 -10.746 3.720 1.00 89.75 264 THR A N 1
ATOM 2058 C CA . THR A 1 264 ? 0.824 -10.746 2.573 1.00 89.75 264 THR A CA 1
ATOM 2059 C C . THR A 1 264 ? 1.004 -9.498 1.713 1.00 89.75 264 THR A C 1
ATOM 2061 O O . THR A 1 264 ? 1.040 -9.615 0.489 1.00 89.75 264 THR A O 1
ATOM 2064 N N . LEU A 1 265 ? 1.194 -8.321 2.321 1.00 90.81 265 LEU A N 1
ATOM 2065 C CA . LEU A 1 265 ? 1.538 -7.103 1.580 1.00 90.81 265 LEU A CA 1
ATOM 2066 C C . LEU A 1 265 ? 2.841 -7.272 0.791 1.00 90.81 265 LEU A C 1
ATOM 2068 O O . LEU A 1 265 ? 2.875 -6.950 -0.396 1.00 90.81 265 LEU A O 1
ATOM 2072 N N . SER A 1 266 ? 3.889 -7.824 1.410 1.00 88.19 266 SER A N 1
ATOM 2073 C CA . SER A 1 266 ? 5.167 -8.074 0.733 1.00 88.19 266 SER A CA 1
ATOM 2074 C C . SER A 1 266 ? 5.027 -9.043 -0.446 1.00 88.19 266 SER A C 1
ATOM 2076 O O . SER A 1 266 ? 5.605 -8.800 -1.506 1.00 88.19 266 SER A O 1
ATOM 2078 N N . LEU A 1 267 ? 4.246 -10.116 -0.289 1.00 88.50 267 LEU A N 1
ATOM 2079 C CA . LEU A 1 267 ? 3.995 -11.093 -1.353 1.00 88.50 267 LEU A CA 1
ATOM 2080 C C . LEU A 1 267 ? 3.201 -10.484 -2.511 1.00 88.50 267 LEU A C 1
ATOM 2082 O O . LEU A 1 267 ? 3.566 -10.677 -3.669 1.00 88.50 267 LEU A O 1
ATOM 2086 N N . LEU A 1 268 ? 2.143 -9.723 -2.216 1.00 90.31 268 LEU A N 1
ATOM 2087 C CA . LEU A 1 268 ? 1.360 -9.027 -3.238 1.00 90.31 268 LEU A CA 1
ATOM 2088 C C . LEU A 1 268 ? 2.227 -8.025 -4.001 1.00 90.31 268 LEU A C 1
ATOM 2090 O O . LEU A 1 268 ? 2.195 -8.003 -5.229 1.00 90.31 268 LEU A O 1
ATOM 2094 N N . LEU A 1 269 ? 3.045 -7.245 -3.295 1.00 92.19 269 LEU A N 1
ATOM 2095 C CA . LEU A 1 269 ? 3.943 -6.280 -3.918 1.00 92.19 269 LEU A CA 1
ATOM 2096 C C . LEU A 1 269 ? 4.901 -6.962 -4.905 1.00 92.19 269 LEU A C 1
ATOM 2098 O O . LEU A 1 269 ? 4.984 -6.555 -6.061 1.00 92.19 269 LEU A O 1
ATOM 2102 N N . GLN A 1 270 ? 5.569 -8.035 -4.476 1.00 90.06 270 GLN A N 1
ATOM 2103 C CA . GLN A 1 270 ? 6.516 -8.787 -5.305 1.00 90.06 270 GLN A CA 1
ATOM 2104 C C . GLN A 1 270 ? 5.840 -9.452 -6.505 1.00 90.06 270 GLN A C 1
ATOM 2106 O O . GLN A 1 270 ? 6.304 -9.309 -7.638 1.00 90.06 270 GLN A O 1
ATOM 2111 N N . LYS A 1 271 ? 4.699 -10.109 -6.278 1.00 92.25 271 LYS A N 1
ATOM 2112 C CA . LYS A 1 271 ? 3.919 -10.756 -7.337 1.00 92.25 271 LYS A CA 1
ATOM 2113 C C . LYS A 1 271 ? 3.501 -9.760 -8.413 1.00 92.25 271 LYS A C 1
ATOM 2115 O O . LYS A 1 271 ? 3.662 -10.015 -9.603 1.00 92.25 271 LYS A O 1
ATOM 2120 N N . PHE A 1 272 ? 2.996 -8.600 -8.008 1.00 93.88 272 PHE A N 1
ATOM 2121 C CA . PHE A 1 272 ? 2.521 -7.611 -8.966 1.00 93.88 272 PHE A CA 1
ATOM 2122 C C . PHE A 1 272 ? 3.638 -6.741 -9.556 1.00 93.88 272 PHE A C 1
ATOM 2124 O O . PHE A 1 272 ? 3.463 -6.232 -10.659 1.00 93.88 272 PHE A O 1
ATOM 2131 N N . ASN A 1 273 ? 4.803 -6.614 -8.913 1.00 92.44 273 ASN A N 1
ATOM 2132 C CA . ASN A 1 273 ? 6.007 -6.096 -9.573 1.00 92.44 273 ASN A CA 1
ATOM 2133 C C . ASN A 1 273 ? 6.462 -7.026 -10.698 1.00 92.44 273 ASN A C 1
ATOM 2135 O O . ASN A 1 273 ? 6.737 -6.558 -11.800 1.00 92.44 273 ASN A O 1
ATOM 2139 N N . SER A 1 274 ? 6.480 -8.336 -10.434 1.00 91.62 274 SER A N 1
ATOM 2140 C CA . SER A 1 274 ? 6.778 -9.340 -11.454 1.00 91.62 274 SER A CA 1
ATOM 2141 C C . SER A 1 274 ? 5.788 -9.266 -12.610 1.00 91.62 274 SER A C 1
ATOM 2143 O O . SER A 1 274 ? 6.208 -9.139 -13.756 1.00 91.62 274 SER A O 1
ATOM 2145 N N . PHE A 1 275 ? 4.486 -9.200 -12.312 1.00 91.56 275 PHE A N 1
ATOM 2146 C CA . PHE A 1 275 ? 3.459 -8.999 -13.333 1.00 91.56 275 PHE A CA 1
ATOM 2147 C C . PHE A 1 275 ? 3.713 -7.750 -14.186 1.00 91.56 275 PHE A C 1
ATOM 2149 O O . PHE A 1 275 ? 3.631 -7.834 -15.405 1.00 91.56 275 PHE A O 1
ATOM 2156 N N . CYS A 1 276 ? 4.067 -6.611 -13.576 1.00 91.00 276 CYS A N 1
ATOM 2157 C CA . CYS A 1 276 ? 4.387 -5.397 -14.331 1.00 91.00 276 CYS A CA 1
ATOM 2158 C C . CYS A 1 276 ? 5.518 -5.633 -15.332 1.00 91.00 276 CYS A C 1
ATOM 2160 O O . CYS A 1 276 ? 5.377 -5.292 -16.500 1.00 91.00 276 CYS A O 1
ATOM 2162 N N . ILE A 1 277 ? 6.628 -6.207 -14.866 1.00 90.00 277 ILE A N 1
ATOM 2163 C CA . ILE A 1 277 ? 7.847 -6.378 -15.660 1.00 90.00 277 ILE A CA 1
ATOM 2164 C C . ILE A 1 277 ? 7.627 -7.376 -16.794 1.00 90.00 277 ILE A C 1
ATOM 2166 O O . ILE A 1 277 ? 7.989 -7.096 -17.934 1.00 90.00 277 ILE A O 1
ATOM 2170 N N . LEU A 1 278 ? 6.992 -8.510 -16.500 1.00 89.31 278 LEU A N 1
ATOM 2171 C CA . LEU A 1 278 ? 6.735 -9.554 -17.489 1.00 89.31 278 LEU A CA 1
ATOM 2172 C C . LEU A 1 278 ? 5.688 -9.120 -18.526 1.00 89.31 278 LEU A C 1
ATOM 2174 O O . LEU A 1 278 ? 5.888 -9.358 -19.714 1.00 89.31 278 LEU A O 1
ATOM 2178 N N . ASP A 1 279 ? 4.610 -8.443 -18.110 1.00 88.12 279 ASP A N 1
ATOM 2179 C CA . ASP A 1 279 ? 3.610 -7.893 -19.040 1.00 88.12 279 ASP A CA 1
ATOM 2180 C C . ASP A 1 279 ? 4.208 -6.780 -19.913 1.00 88.12 279 ASP A C 1
ATOM 2182 O O . ASP A 1 279 ? 3.980 -6.750 -21.122 1.00 88.12 279 ASP A O 1
ATOM 2186 N N . GLY A 1 280 ? 5.029 -5.898 -19.331 1.00 85.69 280 GLY A N 1
ATOM 2187 C CA . GLY A 1 280 ? 5.741 -4.854 -20.070 1.00 85.69 280 GLY A CA 1
ATOM 2188 C C . GLY A 1 280 ? 6.686 -5.4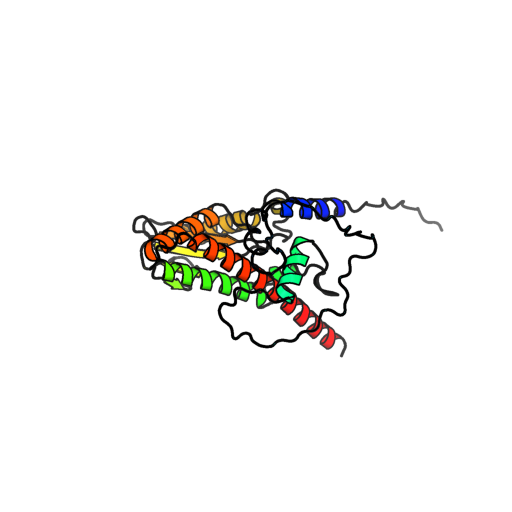29 -21.127 1.00 85.69 280 GLY A C 1
ATOM 2189 O O . GLY A 1 280 ? 6.635 -5.017 -22.288 1.00 85.69 280 GLY A O 1
ATOM 2190 N N . ALA A 1 281 ? 7.479 -6.436 -20.752 1.00 85.19 281 ALA A N 1
ATOM 2191 C CA . ALA A 1 281 ? 8.362 -7.152 -21.668 1.00 85.19 281 ALA A CA 1
ATOM 2192 C C . ALA A 1 281 ? 7.584 -7.832 -22.807 1.00 85.19 281 ALA A C 1
ATOM 2194 O O . ALA A 1 281 ? 7.929 -7.668 -23.977 1.00 85.19 281 ALA A O 1
ATOM 2195 N N . ALA A 1 282 ? 6.496 -8.540 -22.485 1.00 84.50 282 ALA A N 1
ATOM 2196 C CA . ALA A 1 282 ? 5.660 -9.204 -23.482 1.00 84.50 282 ALA A CA 1
ATOM 2197 C C . ALA A 1 282 ? 5.065 -8.205 -24.488 1.00 84.50 282 ALA A C 1
ATOM 2199 O O . ALA A 1 282 ? 5.124 -8.429 -25.697 1.00 84.50 282 ALA A O 1
ATOM 2200 N N . ARG A 1 283 ? 4.552 -7.063 -24.012 1.00 81.56 283 ARG A N 1
ATOM 2201 C CA . ARG A 1 283 ? 4.020 -5.998 -24.879 1.00 81.56 283 ARG A CA 1
ATOM 2202 C C . ARG A 1 283 ? 5.080 -5.433 -25.814 1.00 81.56 283 ARG A C 1
ATOM 2204 O O . ARG A 1 283 ? 4.801 -5.246 -26.996 1.00 81.56 283 ARG A O 1
ATOM 2211 N N . TYR A 1 284 ? 6.287 -5.182 -25.313 1.00 79.56 284 TYR A N 1
ATOM 2212 C CA . TYR A 1 284 ? 7.377 -4.684 -26.148 1.00 79.56 284 TYR A CA 1
ATOM 2213 C C . TYR A 1 284 ? 7.692 -5.636 -27.308 1.00 79.56 284 TYR A C 1
ATOM 2215 O O . TYR A 1 284 ? 7.757 -5.198 -28.458 1.00 79.56 284 TYR A O 1
ATOM 2223 N N . LEU A 1 285 ? 7.799 -6.938 -27.022 1.00 77.81 285 LEU A N 1
ATOM 2224 C CA . LEU A 1 285 ? 8.044 -7.957 -28.044 1.00 77.81 285 LEU A CA 1
ATOM 2225 C C . LEU A 1 285 ? 6.936 -7.964 -29.109 1.00 77.81 285 LEU A C 1
ATOM 2227 O O . LEU A 1 285 ? 7.234 -7.948 -30.300 1.00 77.81 285 LEU A O 1
ATOM 2231 N N . THR A 1 286 ? 5.663 -7.864 -28.703 1.00 76.38 286 THR A N 1
ATOM 2232 C CA . THR A 1 286 ? 4.546 -7.827 -29.667 1.00 76.38 286 THR A CA 1
ATOM 2233 C C . THR A 1 286 ? 4.570 -6.610 -30.594 1.00 76.38 286 THR A C 1
ATOM 2235 O O . THR A 1 286 ? 4.230 -6.734 -31.768 1.00 76.38 286 THR A O 1
ATOM 2238 N N . VAL A 1 287 ? 4.983 -5.436 -30.101 1.00 74.62 287 VAL A N 1
ATOM 2239 C CA . VAL A 1 287 ? 5.076 -4.213 -30.919 1.00 74.62 287 VAL A CA 1
ATOM 2240 C C . VAL A 1 287 ? 6.255 -4.298 -31.886 1.00 74.62 287 VAL A C 1
ATOM 2242 O O . VAL A 1 287 ? 6.130 -3.915 -33.050 1.00 74.62 287 VAL A O 1
ATOM 2245 N N . ARG A 1 288 ? 7.395 -4.834 -31.436 1.00 68.06 288 ARG A N 1
ATOM 2246 C CA . ARG A 1 288 ? 8.582 -5.005 -32.281 1.00 68.06 288 ARG A CA 1
ATOM 2247 C C . ARG A 1 288 ? 8.313 -5.938 -33.463 1.00 68.06 288 ARG A C 1
ATOM 2249 O O . ARG A 1 288 ? 8.719 -5.609 -34.577 1.00 68.06 288 ARG A O 1
ATOM 2256 N N . ASP A 1 289 ? 7.596 -7.038 -33.240 1.00 67.75 289 ASP A N 1
ATOM 2257 C CA . ASP A 1 289 ? 7.241 -8.001 -34.292 1.00 67.75 289 ASP A CA 1
ATOM 2258 C C . ASP A 1 289 ? 6.273 -7.422 -35.337 1.00 67.75 289 ASP A C 1
ATOM 2260 O O . ASP A 1 289 ? 6.285 -7.840 -36.494 1.00 67.75 289 ASP A O 1
ATOM 2264 N N . GLN A 1 290 ? 5.444 -6.444 -34.956 1.00 66.31 290 GLN A N 1
ATOM 2265 C CA . GLN A 1 290 ? 4.538 -5.748 -35.878 1.00 66.31 290 GLN A CA 1
ATOM 2266 C C . GLN A 1 290 ? 5.248 -4.674 -36.713 1.00 66.31 290 GLN A C 1
ATOM 2268 O O . GLN A 1 290 ? 4.844 -4.435 -37.844 1.00 66.31 290 GLN A O 1
ATOM 2273 N N . GLY A 1 291 ? 6.308 -4.051 -36.188 1.00 56.41 291 GLY A N 1
ATOM 2274 C CA . GLY A 1 291 ? 7.097 -3.040 -36.907 1.00 56.41 291 GLY A CA 1
ATOM 2275 C C . GLY A 1 291 ? 8.091 -3.600 -37.933 1.00 56.41 291 GLY A C 1
ATOM 2276 O O . GLY A 1 291 ? 8.680 -2.827 -38.681 1.00 56.41 291 GLY A O 1
ATOM 2277 N N . HIS A 1 292 ? 8.290 -4.922 -37.963 1.00 51.88 292 HIS A N 1
ATOM 2278 C CA . HIS A 1 292 ? 9.155 -5.620 -38.926 1.00 51.88 292 HIS A CA 1
ATOM 2279 C C . HIS A 1 292 ? 8.369 -6.360 -40.029 1.00 51.88 292 HIS A C 1
ATOM 2281 O O . HIS A 1 292 ? 8.963 -7.152 -40.762 1.00 51.88 292 HIS A O 1
ATOM 2287 N N . ARG A 1 293 ? 7.051 -6.139 -40.140 1.00 42.47 293 ARG A N 1
ATOM 2288 C CA . ARG A 1 293 ? 6.202 -6.682 -41.213 1.00 42.47 293 ARG A CA 1
ATOM 2289 C C . ARG A 1 293 ? 5.833 -5.625 -42.240 1.00 42.47 293 ARG A C 1
ATOM 2291 O O . ARG A 1 293 ? 5.592 -4.471 -41.827 1.00 42.47 293 ARG A O 1
#

Nearest PDB structures (foldseek):
  8ibz-assembly1_C  TM=7.163E-01  e=2.382E-04  Bombyx mori
  8gh6-assembly1_A  TM=6.367E-01  e=6.797E-05  Bombyx mori
  8ibx-assembly1_C  TM=6.224E-01  e=4.016E-04  Bombyx mori

pLDDT: mean 72.25, std 27.45, range [21.62, 98.06]

Mean predicted aligned error: 14.14 Å

Foldseek 3Di:
DDDDDDDDPDDDDPPPVLVVLLLVVLVPPCVVVPVPPPPPPPPDDDDDDDDDPPDDDPPPPPDDLDDDPVPPDDDDDDPPDPDDLDDDPLLVQLLVCLSNVGQNAPPPPRNLLCLCPPPVDCLVVQLQVLLLVLVCVLCVLLVWDKDAQDAPLDVPDRDTAGIKTPQAPPPQAIEGEHEEAAELCDPVCVVPSSPDPASSQVVVQVVVCVVPVRQVDPRYDYQYQGAYLSGGHDPSNVVVLVSSQVSSCVNPVDPCSSSVSSSSSNSSSSNSSSVSSVSVSVVVVVVVVVVVD

Sequence (293 aa):
MSTQGREADVVEDSSTPHRETLMANSLLLITNLEIGIFSKSGLIERRQGKDRILGEHISLSNNHNKMPASFIQSTTSEISGQHSTRLDDSCVRVSLGLRLGAQIVTEYDELGYHSLFCRLGPGRQARHTAVNEYLVRCFQKAGILVIKEPMGLIEEGAFRPDGYTITPWAQGRSLAWDVTLPHTMADRYIGYTSVEAGTAALKASDFKNEKYVSLNILSKIFQPICIETFGPTDKHTSLFINELTRKIVNITGDPNEGNYLKQTLSLLLQKFNSFCILDGAARYLTVRDQGHR

Secondary structure (DSSP, 8-state):
--PPPPP------TTHHHHHHHHHHHTSSSTTTGGGTTTSSS-----SS-------------S-----GGG----------TT-----HHHHHHHHHHHHT---SSSS-TT-HHHHH-SSSHHHHHHHHHHHHHHHHHHHHTT--EEES-SSSSSSS----SEEESS-SBTTBEEEEEEE---TT-HHHHHHHTTSTTHHHHHHHHHHHHHTGGG-STTEEEEEEEB-TTS-B-HHHHHHHHHHHHHHHHHH--TTHHHHHHHHHHHHHHHHHHHHHHHHHHHHHHHHHHHT-

Radius of gyration: 22.98 Å; Cα contacts (8 Å, |Δi|>4): 332; chains: 1; bounding box: 63×55×65 Å

Solvent-accessible surface area (backbone atoms only — not comparable to full-atom values): 17450 Å² total; per-residue (Å²): 140,83,82,85,85,77,85,76,82,80,78,78,78,76,68,61,70,58,56,58,55,44,46,61,64,66,56,68,76,48,67,85,65,46,72,70,70,63,73,76,62,92,79,75,86,89,69,85,91,72,95,72,89,81,83,73,85,80,77,82,71,92,72,76,94,63,76,71,82,89,70,85,78,84,78,97,78,77,98,77,67,94,78,69,95,66,76,52,71,64,27,49,52,39,50,47,18,63,59,70,71,37,64,66,38,84,97,45,64,47,66,32,61,65,26,53,68,35,81,90,49,66,27,41,56,53,36,52,50,55,53,51,56,49,51,54,50,50,35,50,58,38,74,41,50,71,43,70,56,47,76,73,79,41,91,86,56,96,59,61,43,55,26,34,33,74,45,55,70,56,95,78,13,21,37,35,32,36,78,43,64,40,47,48,80,35,82,94,26,35,85,46,36,68,76,38,82,19,40,40,7,37,57,51,31,53,55,43,49,64,74,43,49,86,41,60,44,96,60,31,38,65,44,50,39,21,34,19,65,85,60,42,43,18,70,67,28,52,53,48,53,52,51,53,30,52,46,25,25,73,68,70,70,45,86,57,48,53,58,54,51,54,51,49,52,54,50,52,47,38,47,26,49,27,46,8,30,53,52,42,49,53,51,51,55,58,53,54,62,58,73,76,106